Protein AF-A4CBG2-F1 (afdb_monomer)

Foldseek 3Di:
DEEEEEEDLQFDDPLVVVLCVVLVVLVYDYDYHGLDDPPGDHDLADVVSQVVCVVSVHLVSSLVSVVVCLVVQQPGQEYEYAASRLLSCLVVQLDDDDDQHHAYEREAHPNCLVVLVGDGPAQYEYEHEQDDPPDDPVVSVVSNVVVVDPSYHYHYDPFHGPCQPPSYPRDDPVVVVVVSVVVSVVSNPDD

Secondary structure (DSSP, 8-state):
-EEEEE--TT-S-HHHHHHHHHHHHTT-EEEEE-SSPSSPPP-SSHHHHHHHHHHTTHHHHHHHHHHHTHHHHTT-SEEEEEHHHHHHHHHHHHS--SS---EEEEES-GGGGG-TT---SS-EEEEE-S-BTTB-HHHHHHHHHTT--TTEEEEE-SS-TTTT-TTSTT--HHHHHHHHHHHHHHHH---

Organism: NCBI:txid87626

pLDDT: mean 94.68, std 5.87, range [49.25, 98.75]

Nearest PDB structures (foldseek):
  8sf7-assembly1_3D  TM=7.170E-01  e=4.026E-07  Tetrahymena thermophila
  4zv9-assembly5_E  TM=6.943E-01  e=2.235E-06  Escherichia coli O157:H7
  4zi5-assembly1_B  TM=6.524E-01  e=9.625E-06  metagenome
  5ye8-assembly2_B  TM=5.068E-01  e=3.254E-02  Homo sapiens
  5ye8-assembly1_A  TM=5.256E-01  e=1.695E-01  Homo sapiens

Mean predicted aligned error: 3.13 Å

Solvent-accessible surface area (backbone atoms only — not comparable to full-atom values): 10272 Å² total; per-residue (Å²): 87,38,33,35,40,27,28,30,65,58,27,66,43,72,71,56,49,52,48,46,54,56,45,36,77,67,56,36,50,70,45,79,47,42,75,53,64,87,82,36,68,86,55,89,36,55,68,60,23,48,53,50,36,48,74,68,54,28,66,64,46,38,31,48,58,50,59,78,39,42,75,61,56,55,68,24,54,32,38,39,20,30,32,59,25,14,28,36,42,49,59,62,35,39,45,88,74,98,63,86,65,26,40,34,38,25,35,33,34,71,64,41,73,82,47,64,85,63,58,60,68,33,46,34,36,37,38,35,31,57,56,53,98,89,53,63,56,66,59,49,51,49,55,53,57,72,64,70,50,93,38,57,45,83,43,74,40,94,44,48,58,52,22,67,41,84,46,28,95,47,42,35,71,70,59,29,51,51,51,48,50,56,54,48,48,64,63,67,61,76,125

Sequence (191 aa):
MKVILVTDIFGHTTHLNEWVIRLSALGAKCHIISPYEYPSPEFEHDQLAYEYYTAQGGHDVYRQRLLDQTQLLQRADLIIGFSAGASALWHFCSQTFANALPKTVLFYPSHIRNQLTLTPKLPTEIIFASHEPHFSVDEVMASLAHQQNDKLTLTKSAYLHGVINPASQNYNLQAAELFFNFIAQKIIQRD

Radius of gyration: 15.43 Å; Cα contacts (8 Å, |Δi|>4): 335; chains: 1; bounding box: 39×39×42 Å

Structure (mmCIF, N/CA/C/O backbone):
data_AF-A4CBG2-F1
#
_entry.id   AF-A4CBG2-F1
#
loop_
_atom_site.group_PDB
_atom_site.id
_atom_site.type_symbol
_atom_site.label_atom_id
_atom_site.label_alt_id
_atom_site.label_comp_id
_atom_site.label_asym_id
_atom_site.label_entity_id
_atom_site.label_seq_id
_atom_site.pdbx_PDB_ins_code
_atom_site.Cartn_x
_atom_site.Cartn_y
_atom_site.Cartn_z
_atom_site.occupancy
_atom_site.B_iso_or_equiv
_atom_site.auth_seq_id
_atom_site.auth_comp_id
_atom_site.auth_asym_id
_atom_site.auth_atom_id
_atom_site.pdbx_PDB_model_num
ATOM 1 N N . MET A 1 1 ? -6.666 -10.283 14.591 1.00 92.06 1 MET A N 1
ATOM 2 C CA . MET A 1 1 ? -6.854 -9.106 13.724 1.00 92.06 1 MET A CA 1
ATOM 3 C C . MET A 1 1 ? -7.020 -9.579 12.287 1.00 92.06 1 MET A C 1
ATOM 5 O O . MET A 1 1 ? -6.235 -10.419 11.869 1.00 92.06 1 MET A O 1
ATOM 9 N N . LYS A 1 2 ? -8.035 -9.134 11.549 1.00 96.25 2 LYS A N 1
ATOM 10 C CA . LYS A 1 2 ? -8.193 -9.364 10.109 1.00 96.25 2 LYS A CA 1
ATOM 11 C C . LYS A 1 2 ? -7.405 -8.301 9.354 1.00 96.25 2 LYS A C 1
ATOM 13 O O . LYS A 1 2 ? -7.686 -7.113 9.505 1.00 96.25 2 LYS A O 1
ATOM 18 N N . VAL A 1 3 ? -6.436 -8.738 8.562 1.00 97.81 3 VAL A N 1
ATOM 19 C CA . VAL A 1 3 ? -5.550 -7.862 7.792 1.00 97.81 3 VAL A CA 1
ATOM 20 C C . VAL A 1 3 ? -5.766 -8.135 6.312 1.00 97.81 3 VAL A C 1
ATOM 22 O O . VAL A 1 3 ? -5.737 -9.289 5.895 1.00 97.81 3 VAL A O 1
ATOM 25 N N . ILE A 1 4 ? -5.974 -7.093 5.516 1.00 98.31 4 ILE A N 1
ATOM 26 C CA . ILE A 1 4 ? -6.040 -7.217 4.058 1.00 98.31 4 ILE 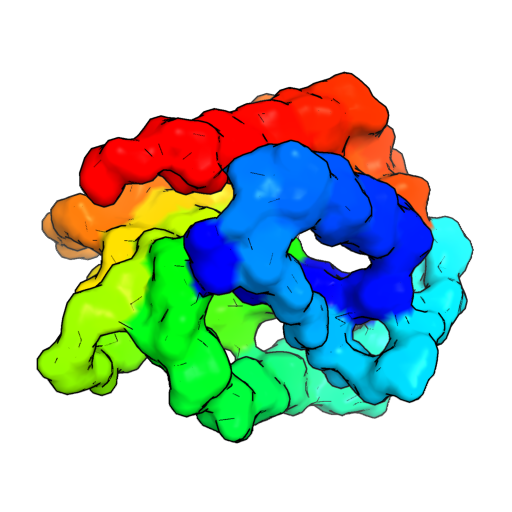A CA 1
ATOM 27 C C . ILE A 1 4 ? -4.819 -6.536 3.453 1.00 98.31 4 ILE A C 1
ATOM 29 O O . ILE A 1 4 ? -4.547 -5.378 3.752 1.00 98.31 4 ILE A O 1
ATOM 33 N N . LEU A 1 5 ? -4.094 -7.257 2.606 1.00 98.44 5 LEU A N 1
ATOM 34 C CA . LEU A 1 5 ? -2.965 -6.755 1.833 1.00 98.44 5 LEU A CA 1
ATOM 35 C C . LEU A 1 5 ? -3.432 -6.555 0.390 1.00 98.44 5 LEU A C 1
ATOM 37 O O . LEU A 1 5 ? -3.835 -7.511 -0.267 1.00 98.44 5 LEU A O 1
ATOM 41 N N . VAL A 1 6 ? -3.402 -5.320 -0.093 1.00 98.44 6 VAL A N 1
ATOM 42 C CA . VAL A 1 6 ? -3.787 -4.948 -1.454 1.00 98.44 6 VAL A CA 1
ATOM 43 C C . VAL A 1 6 ? -2.516 -4.668 -2.243 1.00 98.44 6 VAL A C 1
ATOM 45 O O . VAL A 1 6 ? -1.805 -3.698 -1.972 1.00 98.44 6 VAL A O 1
ATOM 48 N N . THR A 1 7 ? -2.190 -5.565 -3.167 1.00 97.94 7 THR A N 1
ATOM 49 C CA . THR A 1 7 ? -0.860 -5.631 -3.782 1.00 97.94 7 THR A CA 1
ATOM 50 C C . THR A 1 7 ? -0.613 -4.488 -4.757 1.00 97.94 7 THR A C 1
ATOM 52 O O . THR A 1 7 ? -1.538 -3.819 -5.226 1.00 97.94 7 THR A O 1
ATOM 55 N N . ASP A 1 8 ? 0.651 -4.310 -5.112 1.00 96.88 8 ASP A N 1
ATOM 56 C CA . ASP A 1 8 ? 1.044 -3.531 -6.277 1.00 96.88 8 ASP A CA 1
ATOM 57 C C . ASP A 1 8 ? 0.769 -4.307 -7.587 1.00 96.88 8 ASP A C 1
ATOM 59 O O . ASP A 1 8 ? 0.041 -5.308 -7.614 1.00 96.88 8 ASP A O 1
ATOM 63 N N . ILE A 1 9 ? 1.353 -3.822 -8.685 1.00 96.94 9 ILE A N 1
ATOM 64 C CA . ILE A 1 9 ? 1.209 -4.373 -10.038 1.00 96.94 9 ILE A CA 1
ATOM 65 C C . ILE A 1 9 ? 1.868 -5.745 -10.236 1.00 96.94 9 ILE A C 1
ATOM 67 O O . ILE A 1 9 ? 1.634 -6.367 -11.267 1.00 96.94 9 ILE A O 1
ATOM 71 N N . PHE A 1 10 ? 2.661 -6.238 -9.282 1.00 95.94 10 PHE A N 1
ATOM 72 C CA . PHE A 1 10 ? 3.253 -7.577 -9.354 1.00 95.94 10 PHE A CA 1
ATOM 73 C C . PHE A 1 10 ? 2.301 -8.653 -8.819 1.00 95.94 10 PHE A C 1
ATOM 75 O O . PHE A 1 10 ? 2.541 -9.845 -8.985 1.00 95.94 10 PHE A O 1
ATOM 82 N N . GLY A 1 11 ? 1.193 -8.244 -8.199 1.00 95.81 11 GLY A N 1
ATOM 83 C CA . GLY A 1 11 ? 0.195 -9.168 -7.693 1.00 95.81 11 GLY A CA 1
ATOM 84 C C . GLY A 1 11 ? 0.667 -9.945 -6.467 1.00 95.81 11 GLY A C 1
ATOM 85 O O . GLY A 1 11 ? 1.377 -9.445 -5.593 1.00 95.81 11 GLY A O 1
ATOM 86 N N . HIS A 1 12 ? 0.215 -11.189 -6.374 1.00 95.00 12 HIS A N 1
ATOM 87 C CA . HIS A 1 12 ? 0.521 -12.086 -5.270 1.00 95.00 12 HIS A CA 1
ATOM 88 C C . HIS A 1 12 ? 1.915 -12.701 -5.440 1.00 95.00 12 HIS A C 1
ATOM 90 O O . HIS A 1 12 ? 2.070 -13.721 -6.105 1.00 95.00 12 HIS A O 1
ATOM 96 N N . THR A 1 13 ? 2.919 -12.112 -4.788 1.00 93.94 13 THR A N 1
ATOM 97 C CA . THR A 1 13 ? 4.318 -12.568 -4.864 1.00 93.94 13 THR A CA 1
ATOM 98 C C . THR A 1 13 ? 4.718 -13.512 -3.722 1.00 93.94 13 THR A C 1
ATOM 100 O O . THR A 1 13 ? 4.104 -13.533 -2.649 1.00 93.94 13 THR A O 1
ATOM 103 N N . THR A 1 14 ? 5.807 -14.264 -3.916 1.00 93.25 14 THR A N 1
ATOM 104 C CA . THR A 1 14 ? 6.432 -15.092 -2.865 1.00 93.25 14 THR A CA 1
ATOM 105 C C . THR A 1 14 ? 6.871 -14.261 -1.659 1.00 93.25 14 THR A C 1
ATOM 107 O O . THR A 1 14 ? 6.625 -14.657 -0.523 1.00 93.25 14 THR A O 1
ATOM 110 N N . HIS A 1 15 ? 7.424 -13.067 -1.879 1.00 93.38 15 HIS A N 1
ATOM 111 C CA . HIS A 1 15 ? 7.812 -12.177 -0.782 1.00 93.38 15 HIS A CA 1
ATOM 112 C C . HIS A 1 15 ? 6.611 -11.744 0.071 1.00 93.38 15 HIS A C 1
ATOM 114 O O . HIS A 1 15 ? 6.670 -11.737 1.301 1.00 93.38 15 HIS A O 1
ATOM 120 N N . LEU A 1 16 ? 5.473 -11.449 -0.565 1.00 94.88 16 LEU A N 1
ATOM 121 C CA . LEU A 1 16 ? 4.258 -11.111 0.170 1.00 94.88 16 LEU A CA 1
ATOM 122 C C . LEU A 1 16 ? 3.689 -12.324 0.929 1.00 94.88 16 LEU A C 1
ATOM 124 O O . LEU A 1 16 ? 3.137 -12.159 2.017 1.00 94.88 16 LEU A O 1
ATOM 128 N N . ASN A 1 17 ? 3.862 -13.545 0.409 1.00 95.44 17 ASN A N 1
ATOM 129 C CA . ASN A 1 17 ? 3.536 -14.771 1.148 1.00 95.44 17 ASN A CA 1
ATOM 130 C C . ASN A 1 17 ? 4.361 -14.916 2.430 1.00 95.44 17 ASN A C 1
ATOM 132 O O . ASN A 1 17 ? 3.809 -15.268 3.473 1.00 95.44 17 ASN A O 1
ATOM 136 N N . GLU A 1 18 ? 5.657 -14.605 2.387 1.00 97.00 18 GLU A N 1
ATOM 137 C CA . GLU A 1 18 ? 6.508 -14.608 3.582 1.00 97.00 18 GLU A CA 1
ATOM 138 C C . GLU A 1 18 ? 6.000 -13.607 4.624 1.00 97.00 18 GLU A C 1
ATOM 140 O O . GLU A 1 18 ? 5.913 -13.934 5.812 1.00 97.00 18 GLU A O 1
ATOM 145 N N . TRP A 1 19 ? 5.581 -12.414 4.188 1.00 97.62 19 TRP A N 1
ATOM 146 C CA . TRP A 1 19 ? 4.944 -11.438 5.071 1.00 97.62 19 TRP A CA 1
ATOM 147 C C . TRP A 1 19 ? 3.663 -12.006 5.679 1.00 97.62 19 TRP A C 1
ATOM 149 O O . TRP A 1 19 ? 3.507 -11.965 6.895 1.00 97.62 19 TRP A O 1
ATOM 159 N N . VAL A 1 20 ? 2.774 -12.603 4.882 1.00 97.94 20 VAL A N 1
ATOM 160 C CA . VAL A 1 20 ? 1.542 -13.234 5.387 1.00 97.94 20 VAL A CA 1
ATOM 161 C C . VAL A 1 20 ? 1.834 -14.288 6.453 1.00 97.94 20 VAL A C 1
ATOM 163 O O . VAL A 1 20 ? 1.171 -14.286 7.493 1.00 97.94 20 VAL A O 1
ATOM 166 N N . ILE A 1 21 ? 2.829 -15.153 6.244 1.00 98.31 21 ILE A N 1
ATOM 167 C CA . ILE A 1 21 ? 3.225 -16.179 7.219 1.00 98.31 21 ILE A CA 1
ATOM 168 C C . ILE A 1 21 ? 3.684 -15.521 8.524 1.00 98.31 21 ILE A C 1
ATOM 170 O O . ILE A 1 21 ? 3.202 -15.873 9.603 1.00 98.31 21 ILE A O 1
ATOM 174 N N . ARG A 1 22 ? 4.569 -14.521 8.438 1.00 98.12 22 ARG A N 1
ATOM 175 C CA . ARG A 1 22 ? 5.109 -13.822 9.612 1.00 98.12 22 ARG A CA 1
ATOM 176 C C . ARG A 1 22 ? 4.036 -13.028 10.363 1.00 98.12 22 ARG A C 1
ATOM 178 O O . ARG A 1 22 ? 3.995 -13.082 11.587 1.00 98.12 22 ARG A O 1
ATOM 185 N N . LEU A 1 23 ? 3.131 -12.341 9.664 1.00 97.81 23 LEU A N 1
ATOM 186 C CA . LEU A 1 23 ? 2.002 -11.630 10.284 1.00 97.81 23 LEU A CA 1
ATOM 187 C C . LEU A 1 23 ? 1.010 -12.615 10.923 1.00 97.81 23 LEU A C 1
ATOM 189 O O . LEU A 1 23 ? 0.471 -12.349 11.998 1.00 97.81 23 LEU A O 1
ATOM 193 N N . SER A 1 24 ? 0.799 -13.778 10.303 1.00 97.19 24 SER A N 1
ATOM 194 C CA . SER A 1 24 ? -0.053 -14.836 10.856 1.00 97.19 24 SER A CA 1
ATOM 195 C C . SER A 1 24 ? 0.526 -15.426 12.141 1.00 97.19 24 SER A C 1
ATOM 197 O O . SER A 1 24 ? -0.224 -15.677 13.084 1.00 97.19 24 SER A O 1
ATOM 199 N N . ALA A 1 25 ? 1.854 -15.555 12.237 1.00 97.31 25 ALA A N 1
ATOM 200 C CA . ALA A 1 25 ? 2.535 -15.944 13.474 1.00 97.31 25 ALA A CA 1
ATOM 201 C C . ALA A 1 25 ? 2.325 -14.932 14.622 1.00 97.31 25 ALA A C 1
ATOM 203 O O . ALA A 1 25 ? 2.386 -15.307 15.790 1.00 97.31 25 ALA A O 1
ATOM 204 N N . LEU A 1 26 ? 1.995 -13.674 14.304 1.00 96.38 26 LEU A N 1
ATOM 205 C CA . LEU A 1 26 ? 1.592 -12.638 15.267 1.00 96.38 26 LEU A CA 1
ATOM 206 C C . LEU A 1 26 ? 0.076 -12.638 15.565 1.00 96.38 26 LEU A C 1
ATOM 208 O O . LEU A 1 26 ? -0.433 -11.759 16.263 1.00 96.38 26 LEU A O 1
ATOM 212 N N . GLY A 1 27 ? -0.681 -13.608 15.042 1.00 95.44 27 GLY A N 1
ATOM 213 C CA . GLY A 1 27 ? -2.124 -13.745 15.264 1.00 95.44 27 GLY A CA 1
ATOM 214 C C . GLY A 1 27 ? -3.005 -12.922 14.314 1.00 95.44 27 GLY A C 1
ATOM 215 O O . GLY A 1 27 ? -4.194 -12.703 14.603 1.00 95.44 27 GLY A O 1
ATOM 216 N N . ALA A 1 28 ? -2.457 -12.446 13.193 1.00 97.00 28 ALA A N 1
ATOM 217 C CA . ALA A 1 28 ? -3.256 -11.880 12.112 1.00 97.00 28 ALA A CA 1
ATOM 218 C C . ALA A 1 28 ? -3.926 -12.979 11.269 1.00 97.00 28 ALA A C 1
ATOM 220 O O . ALA A 1 28 ? -3.402 -14.072 11.090 1.00 97.00 28 ALA A O 1
ATOM 221 N N . LYS A 1 29 ? -5.109 -12.677 10.732 1.00 97.62 29 LYS A N 1
ATOM 222 C CA . LYS A 1 29 ? -5.770 -13.446 9.675 1.00 97.62 29 LYS A CA 1
ATOM 223 C C . LYS A 1 29 ? -5.663 -12.620 8.404 1.00 97.62 29 LYS A C 1
ATOM 225 O O . LYS A 1 29 ? -6.411 -11.654 8.250 1.00 97.62 29 LYS A O 1
ATOM 230 N N . CYS A 1 30 ? -4.696 -12.957 7.560 1.00 97.56 30 CYS A N 1
ATOM 231 C CA . CYS A 1 30 ? -4.385 -12.188 6.364 1.00 97.56 30 CYS A CA 1
ATOM 232 C C . CYS A 1 30 ? -5.216 -12.640 5.157 1.00 97.56 30 CYS A C 1
ATOM 234 O O . CYS A 1 30 ? -5.475 -13.829 4.977 1.00 97.56 30 CYS A O 1
ATOM 236 N N . HIS A 1 31 ? -5.592 -11.685 4.315 1.00 97.12 31 HIS A N 1
ATOM 237 C CA . HIS A 1 31 ? -6.155 -11.914 2.990 1.00 97.12 31 HIS A CA 1
ATOM 238 C C . HIS A 1 31 ? -5.430 -11.020 1.982 1.00 97.12 31 HIS A C 1
ATOM 240 O O . HIS A 1 31 ? -5.093 -9.885 2.316 1.00 97.12 31 HIS A O 1
ATOM 246 N N . ILE A 1 32 ? -5.178 -11.518 0.773 1.00 97.56 32 ILE A N 1
ATOM 247 C CA . ILE A 1 32 ? -4.514 -10.759 -0.291 1.00 97.56 32 ILE A CA 1
ATOM 248 C C . ILE A 1 32 ? -5.539 -10.424 -1.371 1.00 97.56 32 ILE A C 1
ATOM 250 O O . ILE A 1 32 ? -6.256 -11.306 -1.833 1.00 97.56 32 ILE A O 1
ATOM 254 N N . ILE A 1 33 ? -5.566 -9.163 -1.797 1.00 97.50 33 ILE A N 1
ATOM 255 C CA . ILE A 1 33 ? -6.271 -8.724 -2.998 1.00 97.50 33 ILE A CA 1
ATOM 256 C C . ILE A 1 33 ? -5.221 -8.245 -3.996 1.00 97.50 33 ILE A C 1
ATOM 258 O O . ILE A 1 33 ? -4.457 -7.330 -3.704 1.00 97.50 33 ILE A O 1
ATOM 262 N N . SER A 1 34 ? -5.192 -8.883 -5.161 1.00 96.62 34 SER A N 1
ATOM 263 C CA . SER A 1 34 ? -4.292 -8.590 -6.281 1.00 96.62 34 SER A CA 1
ATOM 264 C C . SER A 1 34 ? -5.087 -7.994 -7.450 1.00 96.62 34 SER A C 1
ATOM 266 O O . SER A 1 34 ? -6.298 -8.241 -7.522 1.00 96.62 34 SER A O 1
ATOM 268 N N . PRO A 1 35 ? -4.459 -7.244 -8.381 1.00 96.56 35 PRO A N 1
ATOM 269 C CA . PRO A 1 35 ? -5.095 -6.883 -9.650 1.00 96.56 35 PRO A CA 1
ATOM 270 C C . PRO A 1 35 ? -5.402 -8.103 -10.535 1.00 96.56 35 PRO A C 1
ATOM 272 O O . PRO A 1 35 ? -6.174 -7.982 -11.483 1.00 96.56 35 PRO A O 1
ATOM 275 N N . TYR A 1 36 ? -4.834 -9.271 -10.223 1.00 95.62 36 TYR A N 1
ATOM 276 C CA . TYR A 1 36 ? -4.960 -10.499 -11.004 1.00 95.62 36 TYR A CA 1
ATOM 277 C C . TYR A 1 36 ? -5.674 -11.607 -10.225 1.00 95.62 36 TYR A C 1
ATOM 279 O O . TYR A 1 36 ? -5.756 -11.578 -8.993 1.00 95.62 36 TYR A O 1
ATOM 287 N N . GLU A 1 37 ? -6.151 -12.616 -10.953 1.00 91.56 37 GLU A N 1
ATOM 288 C CA . GLU A 1 37 ? -6.518 -13.898 -10.351 1.00 91.56 37 GLU A CA 1
ATOM 289 C C . GLU A 1 37 ? -5.288 -14.613 -9.775 1.00 91.56 37 GLU A C 1
ATOM 291 O O . GLU A 1 37 ? -4.144 -14.301 -10.111 1.00 91.56 37 GLU A O 1
ATOM 296 N N . TYR A 1 38 ? -5.530 -15.566 -8.875 1.00 89.44 38 TYR A N 1
ATOM 297 C CA . TYR A 1 38 ? -4.480 -16.431 -8.346 1.00 89.44 38 TYR A CA 1
ATOM 298 C C . TYR A 1 38 ? -4.324 -17.688 -9.224 1.00 89.44 38 TYR A C 1
ATOM 300 O O . TYR A 1 38 ? -5.338 -18.308 -9.554 1.00 89.44 38 TYR A O 1
ATOM 308 N N . PRO A 1 39 ? -3.092 -18.126 -9.546 1.00 89.12 39 PRO A N 1
ATOM 309 C CA . PRO A 1 39 ? -1.812 -17.491 -9.216 1.00 89.12 39 PRO A CA 1
ATOM 310 C C . PRO A 1 39 ? -1.560 -16.221 -10.041 1.00 89.12 39 PRO A C 1
ATOM 312 O O . PRO A 1 39 ? -1.968 -16.130 -11.196 1.00 89.12 39 PRO A O 1
ATOM 315 N N . SER A 1 40 ? -0.875 -15.241 -9.442 1.00 91.38 40 SER A N 1
ATOM 316 C CA . SER A 1 40 ? -0.457 -14.036 -10.167 1.00 91.38 40 SER A CA 1
ATOM 317 C C . SER A 1 40 ? 0.703 -14.343 -11.125 1.00 91.38 40 SER A C 1
ATOM 319 O O . SER A 1 40 ? 1.475 -15.263 -10.850 1.00 91.38 40 SER A O 1
ATOM 321 N N . PRO A 1 41 ? 0.846 -13.594 -12.233 1.00 91.81 41 PRO A N 1
ATOM 322 C CA . PRO A 1 41 ? 2.003 -13.726 -13.109 1.00 91.81 41 PRO A CA 1
ATOM 323 C C . PRO A 1 41 ? 3.291 -13.316 -12.389 1.00 91.81 41 PRO A C 1
ATOM 325 O O . PRO A 1 41 ? 3.276 -12.441 -11.522 1.00 91.81 41 PRO A O 1
ATOM 328 N N . GLU A 1 42 ? 4.404 -13.923 -12.785 1.00 91.00 42 GLU A N 1
ATOM 329 C CA . GLU A 1 42 ? 5.736 -13.528 -12.334 1.00 91.00 42 GLU A CA 1
ATOM 330 C C . GLU A 1 42 ? 6.360 -12.558 -13.338 1.00 91.00 42 GLU A C 1
ATOM 332 O O . GLU A 1 42 ? 6.210 -12.714 -14.552 1.00 91.00 42 GLU A O 1
ATOM 337 N N . PHE A 1 43 ? 7.067 -11.553 -12.828 1.00 92.38 43 PHE A N 1
ATOM 338 C CA . PHE A 1 43 ? 7.715 -10.533 -13.642 1.00 92.38 43 PHE A CA 1
ATOM 339 C C . PHE A 1 43 ? 9.166 -10.378 -13.212 1.00 92.38 43 PHE A C 1
ATOM 341 O O . PHE A 1 43 ? 9.462 -10.338 -12.020 1.00 92.38 43 PHE A O 1
ATOM 348 N N . GLU A 1 44 ? 10.058 -10.242 -14.189 1.00 85.50 44 GLU A N 1
ATOM 349 C CA . GLU A 1 44 ? 11.486 -10.044 -13.931 1.00 85.50 44 GLU A CA 1
ATOM 350 C C . GLU A 1 44 ? 11.802 -8.623 -13.446 1.00 85.50 44 GLU A C 1
ATOM 352 O O . GLU A 1 44 ? 12.747 -8.429 -12.686 1.00 85.50 44 GLU A O 1
ATOM 357 N N . HIS A 1 45 ? 11.027 -7.627 -13.887 1.00 85.88 45 HIS A N 1
ATOM 358 C CA . HIS A 1 45 ? 11.230 -6.220 -13.543 1.00 85.88 45 HIS A CA 1
ATOM 359 C C . HIS A 1 45 ? 9.953 -5.382 -13.722 1.00 85.88 45 HIS A C 1
ATOM 361 O O . HIS A 1 45 ? 9.000 -5.799 -14.389 1.00 85.88 45 HIS A O 1
ATOM 367 N N . ASP A 1 46 ? 9.963 -4.157 -13.184 1.00 89.38 46 ASP A N 1
ATOM 368 C CA . ASP A 1 46 ? 8.820 -3.231 -13.137 1.00 89.38 46 ASP A CA 1
ATOM 369 C C . ASP A 1 46 ? 8.147 -2.995 -14.495 1.00 89.38 46 ASP A C 1
ATOM 371 O O . ASP A 1 46 ? 6.921 -2.983 -14.586 1.00 89.38 46 ASP A O 1
ATOM 375 N N . GLN A 1 47 ? 8.937 -2.837 -15.563 1.00 92.12 47 GLN A N 1
ATOM 376 C CA . GLN A 1 47 ? 8.403 -2.542 -16.896 1.00 92.12 47 GLN A CA 1
ATOM 377 C C . GLN A 1 47 ? 7.458 -3.644 -17.414 1.00 92.12 47 GLN A C 1
ATOM 379 O O . GLN A 1 47 ? 6.371 -3.322 -17.890 1.00 92.12 47 GLN A O 1
ATOM 384 N N . LEU A 1 48 ? 7.810 -4.929 -17.265 1.00 93.94 48 LEU A N 1
ATOM 385 C CA . LEU A 1 48 ? 6.944 -6.036 -17.701 1.00 93.94 48 LEU A CA 1
ATOM 386 C C . LEU A 1 48 ? 5.677 -6.126 -16.847 1.00 93.94 48 LEU A C 1
ATOM 388 O O . LEU A 1 48 ? 4.586 -6.344 -17.377 1.00 93.94 48 LEU A O 1
ATOM 392 N N . ALA A 1 49 ? 5.807 -5.908 -15.534 1.00 95.25 49 ALA A N 1
ATOM 393 C CA . ALA A 1 49 ? 4.660 -5.867 -14.633 1.00 95.25 49 ALA A CA 1
ATOM 394 C C . ALA A 1 49 ? 3.698 -4.729 -15.009 1.00 95.25 49 ALA A C 1
ATOM 396 O O . ALA A 1 49 ? 2.481 -4.912 -15.015 1.00 95.25 49 ALA A O 1
ATOM 397 N N . TYR A 1 50 ? 4.235 -3.560 -15.369 1.00 95.25 50 TYR A N 1
ATOM 398 C CA . TYR A 1 50 ? 3.446 -2.389 -15.744 1.00 95.25 50 TYR A CA 1
ATOM 399 C C . TYR A 1 50 ? 2.738 -2.563 -17.090 1.00 95.25 50 TYR A C 1
ATOM 401 O O . TYR A 1 50 ? 1.556 -2.225 -17.215 1.00 95.25 50 TYR A O 1
ATOM 409 N N . GLU A 1 51 ? 3.432 -3.112 -18.087 1.00 96.44 51 GLU A N 1
ATOM 410 C CA . GLU A 1 51 ? 2.856 -3.432 -19.395 1.00 96.44 51 GLU A CA 1
ATOM 411 C C . GLU A 1 51 ? 1.705 -4.428 -19.255 1.00 96.44 51 GLU A C 1
ATOM 413 O O . GLU A 1 51 ? 0.610 -4.181 -19.768 1.00 96.44 51 GLU A O 1
ATOM 418 N N . TYR A 1 52 ? 1.910 -5.502 -18.486 1.00 96.88 52 TYR A N 1
ATOM 419 C CA . TYR A 1 52 ? 0.866 -6.486 -18.223 1.00 96.88 52 TYR A CA 1
ATOM 420 C C . TYR A 1 52 ? -0.316 -5.869 -17.470 1.00 96.88 52 TYR A C 1
ATOM 422 O O . TYR A 1 52 ? -1.459 -5.997 -17.907 1.00 96.88 52 TYR A O 1
ATOM 430 N N . TYR A 1 53 ? -0.055 -5.146 -16.378 1.00 97.56 53 TYR A N 1
ATOM 431 C CA . TYR A 1 53 ? -1.084 -4.459 -15.598 1.00 97.56 53 TYR A CA 1
ATOM 432 C C . TYR A 1 53 ? -1.952 -3.548 -16.470 1.00 97.56 53 TYR A C 1
ATOM 434 O O . TYR A 1 53 ? -3.180 -3.588 -16.400 1.00 97.56 53 TYR A O 1
ATOM 442 N N . THR A 1 54 ? -1.317 -2.756 -17.335 1.00 96.56 54 THR A N 1
ATOM 443 C CA . THR A 1 54 ? -2.008 -1.836 -18.243 1.00 96.56 54 THR A CA 1
ATOM 444 C C . THR A 1 54 ? -2.822 -2.594 -19.292 1.00 96.56 54 THR A C 1
ATOM 446 O O . THR A 1 54 ? -3.970 -2.231 -19.547 1.00 96.56 54 THR A O 1
ATOM 449 N N . ALA A 1 55 ? -2.283 -3.684 -19.846 1.00 96.44 55 ALA A N 1
ATOM 450 C CA . ALA A 1 55 ? -2.995 -4.542 -20.793 1.00 96.44 55 ALA A CA 1
ATOM 451 C C . ALA A 1 55 ? -4.237 -5.219 -20.178 1.00 96.44 55 ALA A C 1
ATOM 453 O O . ALA A 1 55 ? -5.209 -5.465 -20.888 1.00 96.44 55 ALA A O 1
ATOM 454 N N . GLN A 1 56 ? -4.249 -5.456 -18.860 1.00 95.31 56 GLN A N 1
ATOM 455 C CA . GLN A 1 56 ? -5.416 -5.960 -18.118 1.00 95.31 56 GLN A CA 1
ATOM 456 C C . GLN A 1 56 ? -6.442 -4.862 -17.759 1.00 95.31 56 GLN A C 1
ATOM 458 O O . GLN A 1 56 ? -7.331 -5.076 -16.936 1.00 95.31 56 GLN A O 1
ATOM 463 N N . GLY A 1 57 ? -6.333 -3.670 -18.355 1.00 93.44 57 GLY A N 1
ATOM 464 C CA . GLY A 1 57 ? -7.214 -2.528 -18.092 1.00 93.44 57 GLY A CA 1
ATOM 465 C C . GLY A 1 57 ? -6.767 -1.643 -16.924 1.00 93.44 57 GLY A C 1
ATOM 466 O O . GLY A 1 57 ? -7.445 -0.668 -16.588 1.00 93.44 57 GLY A O 1
ATOM 467 N N . GLY A 1 58 ? -5.610 -1.942 -16.330 1.00 95.56 58 GLY A N 1
ATOM 468 C CA . GLY A 1 58 ? -4.895 -1.065 -15.415 1.00 95.56 58 GLY A CA 1
ATOM 469 C C . GLY A 1 58 ? -5.707 -0.613 -14.203 1.00 95.56 58 GLY A C 1
ATOM 470 O O . GLY A 1 58 ? -6.406 -1.382 -13.540 1.00 95.56 58 GLY A O 1
ATOM 471 N N . HIS A 1 59 ? -5.567 0.670 -13.878 1.00 94.75 59 HIS A N 1
ATOM 472 C CA . HIS A 1 59 ? -6.017 1.207 -12.599 1.00 94.75 59 HIS A CA 1
ATOM 473 C C . HIS A 1 59 ? -7.527 1.248 -12.414 1.00 94.75 59 HIS A C 1
ATOM 475 O O . HIS A 1 59 ? -8.004 1.004 -11.306 1.00 94.75 59 HIS A O 1
ATOM 481 N N . ASP A 1 60 ? -8.286 1.510 -13.474 1.00 93.88 60 ASP A N 1
ATOM 482 C CA . ASP A 1 60 ? -9.742 1.540 -13.372 1.00 93.88 60 ASP A CA 1
ATOM 483 C C . ASP A 1 60 ? -10.314 0.144 -13.101 1.00 93.88 60 ASP A C 1
ATOM 485 O O . ASP A 1 60 ? -11.176 0.007 -12.230 1.00 93.88 60 ASP A O 1
ATOM 489 N N . VAL A 1 61 ? -9.779 -0.893 -13.759 1.00 96.00 61 VAL A N 1
ATOM 490 C CA . VAL A 1 61 ? -10.156 -2.291 -13.493 1.00 96.00 61 VAL A CA 1
ATOM 491 C C . VAL A 1 61 ? -9.765 -2.695 -12.077 1.00 96.00 61 VAL A C 1
ATOM 493 O O . VAL A 1 61 ? -10.581 -3.275 -11.359 1.00 96.00 61 VAL A O 1
ATOM 496 N N . TYR A 1 62 ? -8.560 -2.338 -11.624 1.00 97.00 62 TYR A N 1
ATOM 497 C CA . TYR A 1 62 ? -8.140 -2.688 -10.270 1.00 97.00 62 TYR A CA 1
ATOM 498 C C . TYR A 1 62 ? -8.991 -1.988 -9.197 1.00 97.00 62 TYR A C 1
ATOM 500 O O . TYR A 1 62 ? -9.420 -2.616 -8.225 1.00 97.00 62 TYR A O 1
ATOM 508 N N . ARG A 1 63 ? -9.323 -0.706 -9.398 1.00 94.69 63 ARG A N 1
ATOM 509 C CA . ARG A 1 63 ? -10.261 0.018 -8.530 1.00 94.69 63 ARG A CA 1
ATOM 510 C C . ARG A 1 63 ? -11.632 -0.655 -8.510 1.00 94.69 63 ARG A C 1
ATOM 512 O O . ARG A 1 63 ? -12.193 -0.819 -7.429 1.00 94.69 63 ARG A O 1
ATOM 519 N N . GLN A 1 64 ? -12.163 -1.058 -9.665 1.00 95.06 64 GLN A N 1
ATOM 520 C CA . GLN A 1 64 ? -13.454 -1.744 -9.729 1.00 95.06 64 GLN A CA 1
ATOM 521 C C . GLN A 1 64 ? -13.420 -3.080 -8.977 1.00 95.06 64 GLN A C 1
ATOM 523 O O . GLN A 1 64 ? -14.300 -3.343 -8.163 1.00 95.06 64 GLN A O 1
ATOM 528 N N . ARG A 1 65 ? -12.352 -3.868 -9.140 1.00 95.44 65 ARG A N 1
ATOM 529 C CA . ARG A 1 65 ? -12.149 -5.126 -8.404 1.00 95.44 65 ARG A CA 1
ATOM 530 C C . ARG A 1 65 ? -12.172 -4.922 -6.884 1.00 95.44 65 ARG A C 1
ATOM 532 O O . ARG A 1 65 ? -12.720 -5.753 -6.165 1.00 95.44 65 ARG A O 1
ATOM 539 N N . LEU A 1 66 ? -11.610 -3.820 -6.378 1.00 95.31 66 LEU A N 1
ATOM 540 C CA . LEU A 1 66 ? -11.696 -3.478 -4.952 1.00 95.31 66 LEU A CA 1
ATOM 541 C C . LEU A 1 66 ? -13.107 -3.066 -4.528 1.00 95.31 66 LEU A C 1
ATOM 543 O O . LEU A 1 66 ? -13.549 -3.453 -3.446 1.00 95.31 66 LEU A O 1
ATOM 547 N N . LEU A 1 67 ? -13.824 -2.315 -5.369 1.00 91.44 67 LEU A N 1
ATOM 548 C CA . LEU A 1 67 ? -15.218 -1.946 -5.110 1.00 91.44 67 LEU A CA 1
ATOM 549 C C . LEU A 1 67 ? -16.114 -3.184 -5.004 1.00 91.44 67 LEU A C 1
ATOM 551 O O . LEU A 1 67 ? -16.921 -3.270 -4.076 1.00 91.44 67 LEU A O 1
ATOM 555 N N . ASP A 1 68 ? -15.908 -4.181 -5.860 1.00 94.56 68 ASP A N 1
ATOM 556 C CA . ASP A 1 68 ? -16.646 -5.448 -5.813 1.00 94.56 68 ASP A CA 1
ATOM 557 C C . ASP A 1 68 ? -16.368 -6.230 -4.511 1.00 94.56 68 ASP A C 1
ATOM 559 O O . ASP A 1 68 ? -17.198 -7.010 -4.044 1.00 94.56 68 ASP A O 1
ATOM 563 N N . GLN A 1 69 ? -15.233 -5.960 -3.857 1.00 94.75 69 GLN A N 1
ATOM 564 C CA . GLN A 1 69 ? -14.834 -6.545 -2.573 1.00 94.75 69 GLN A CA 1
ATOM 565 C C . GLN A 1 69 ? -15.092 -5.628 -1.364 1.00 94.75 69 GLN A C 1
ATOM 567 O O . GLN A 1 69 ? -14.615 -5.896 -0.259 1.00 94.75 69 GLN A O 1
ATOM 572 N N . THR A 1 70 ? -15.902 -4.575 -1.515 1.00 92.50 70 THR A N 1
ATOM 573 C CA . THR A 1 70 ? -16.185 -3.591 -0.450 1.00 92.50 70 THR A CA 1
ATOM 574 C C . THR A 1 70 ? -16.648 -4.233 0.863 1.00 92.50 70 THR A C 1
ATOM 576 O O . THR A 1 70 ? -16.208 -3.828 1.938 1.00 92.50 70 THR A O 1
ATOM 579 N N . GLN A 1 71 ? -17.499 -5.264 0.809 1.00 92.31 71 GLN A N 1
ATOM 580 C CA . GLN A 1 71 ? -17.971 -5.951 2.020 1.00 92.31 71 GLN A CA 1
ATOM 581 C C . GLN A 1 71 ? -16.847 -6.670 2.777 1.00 92.31 71 GLN A C 1
ATOM 583 O O . GLN A 1 71 ? -16.886 -6.755 4.005 1.00 92.31 71 GLN A O 1
ATOM 588 N N . LEU A 1 72 ? -15.856 -7.199 2.058 1.00 94.00 72 LEU A N 1
ATOM 589 C CA . LEU A 1 72 ? -14.680 -7.824 2.653 1.00 94.00 72 LEU A CA 1
ATOM 590 C C . LEU A 1 72 ? -13.788 -6.759 3.298 1.00 94.00 72 LEU A C 1
ATOM 592 O O . LEU A 1 72 ? -13.412 -6.909 4.460 1.00 94.00 72 LEU A O 1
ATOM 596 N N . LEU A 1 73 ? -13.529 -5.664 2.575 1.00 95.12 73 LEU A N 1
ATOM 597 C CA . LEU A 1 73 ? -12.735 -4.530 3.051 1.00 95.12 73 LEU A CA 1
ATOM 598 C C . LEU A 1 73 ? -13.321 -3.922 4.336 1.00 95.12 73 LEU A C 1
ATOM 600 O O . LEU A 1 73 ? -12.600 -3.739 5.311 1.00 95.12 73 LEU A O 1
ATOM 604 N N . GLN A 1 74 ? -14.638 -3.703 4.397 1.00 93.25 74 GLN A N 1
ATOM 605 C CA . GLN A 1 74 ? -15.317 -3.176 5.592 1.00 93.25 74 GLN A CA 1
ATOM 606 C C . GLN A 1 74 ? -15.211 -4.080 6.830 1.00 93.25 74 GLN A C 1
ATOM 608 O O . GLN A 1 74 ? -15.413 -3.613 7.946 1.00 93.25 74 GLN A O 1
ATOM 613 N N . ARG A 1 75 ? -14.944 -5.379 6.652 1.00 92.62 75 ARG A N 1
ATOM 614 C CA . ARG A 1 75 ? -14.820 -6.349 7.752 1.00 92.62 75 ARG A CA 1
ATOM 615 C C . ARG A 1 75 ? -13.381 -6.521 8.236 1.00 92.62 75 ARG A C 1
ATOM 617 O O . ARG A 1 75 ? -13.160 -7.367 9.108 1.00 92.62 75 ARG A O 1
ATOM 624 N N . ALA A 1 76 ? -12.423 -5.812 7.642 1.00 94.88 76 ALA A N 1
ATOM 625 C CA . ALA A 1 76 ? -11.035 -5.815 8.075 1.00 94.88 76 ALA A CA 1
ATOM 626 C C . ALA A 1 76 ? -10.838 -4.926 9.307 1.00 94.88 76 ALA A C 1
ATOM 628 O O . ALA A 1 76 ? -11.565 -3.959 9.510 1.00 94.88 76 ALA A O 1
ATOM 629 N N . ASP A 1 77 ? -9.812 -5.239 10.093 1.00 94.75 77 ASP A N 1
ATOM 630 C CA . ASP A 1 77 ? -9.336 -4.352 11.157 1.00 94.75 77 ASP A CA 1
ATOM 631 C C . ASP A 1 77 ? -8.247 -3.404 10.608 1.00 94.75 77 ASP A C 1
ATOM 633 O O . ASP A 1 77 ? -8.142 -2.245 11.013 1.00 94.75 77 ASP A O 1
ATOM 637 N N . LEU A 1 78 ? -7.442 -3.898 9.657 1.00 96.38 78 LEU A N 1
ATOM 638 C CA . LEU A 1 78 ? -6.363 -3.169 8.989 1.00 96.38 78 LEU A CA 1
ATOM 639 C C . LEU A 1 78 ? -6.317 -3.533 7.501 1.00 96.38 78 LEU A C 1
ATOM 641 O O . LEU A 1 78 ? -6.309 -4.714 7.151 1.00 96.38 78 LEU A O 1
ATOM 645 N N . ILE A 1 79 ? -6.242 -2.529 6.630 1.00 98.06 79 ILE A N 1
ATOM 646 C CA . ILE A 1 79 ? -5.973 -2.710 5.199 1.00 98.06 79 ILE A CA 1
ATOM 647 C C . ILE A 1 79 ? -4.655 -2.019 4.862 1.00 98.06 79 ILE A C 1
ATOM 649 O O . ILE A 1 79 ? -4.433 -0.870 5.236 1.00 98.06 79 ILE A O 1
ATOM 653 N N . ILE A 1 80 ? -3.779 -2.708 4.145 1.00 98.56 80 ILE A N 1
ATOM 654 C CA . ILE A 1 80 ? -2.489 -2.184 3.712 1.00 98.56 80 ILE A CA 1
ATOM 655 C C . ILE A 1 80 ? -2.447 -2.247 2.195 1.00 98.56 80 ILE A C 1
ATOM 657 O O . ILE A 1 80 ? -2.597 -3.323 1.628 1.00 98.56 80 ILE A O 1
ATOM 661 N N . GLY A 1 81 ? -2.254 -1.107 1.544 1.00 98.44 81 GLY A N 1
ATOM 662 C CA . GLY A 1 81 ? -2.074 -1.031 0.102 1.00 98.44 81 GLY A CA 1
ATOM 663 C C . GLY A 1 81 ? -0.635 -0.724 -0.273 1.00 98.44 81 GLY A C 1
ATOM 664 O O . GLY A 1 81 ? 0.014 0.080 0.397 1.00 98.44 81 GLY A O 1
ATOM 665 N N . PHE A 1 82 ? -0.179 -1.279 -1.394 1.00 98.44 82 PHE A N 1
ATOM 666 C CA . PHE A 1 82 ? 1.131 -0.989 -1.982 1.00 98.44 82 PHE A CA 1
ATOM 667 C C . PHE A 1 82 ? 0.978 -0.406 -3.394 1.00 98.44 82 PHE A C 1
ATOM 669 O O . PHE A 1 82 ? 0.237 -0.955 -4.206 1.00 98.44 82 PHE A O 1
ATOM 676 N N . SER A 1 83 ? 1.650 0.712 -3.694 1.00 97.56 83 SER A N 1
ATOM 677 C CA . SER A 1 83 ? 1.697 1.346 -5.026 1.00 97.56 83 SER A CA 1
ATOM 678 C C . SER A 1 83 ? 0.315 1.476 -5.700 1.00 97.56 83 SER A C 1
ATOM 680 O O . SER A 1 83 ? -0.541 2.248 -5.251 1.00 97.56 83 SER A O 1
ATOM 682 N N . ALA A 1 84 ? 0.063 0.724 -6.775 1.00 97.56 84 ALA A N 1
ATOM 683 C CA . ALA A 1 84 ? -1.198 0.710 -7.502 1.00 97.56 84 ALA A CA 1
ATOM 684 C C . ALA A 1 84 ? -2.382 0.303 -6.612 1.00 97.56 84 ALA A C 1
ATOM 686 O O . ALA A 1 84 ? -3.437 0.934 -6.686 1.00 97.56 84 ALA A O 1
ATOM 687 N N . GLY A 1 85 ? -2.197 -0.677 -5.725 1.00 98.19 85 GLY A N 1
ATOM 688 C CA . GLY A 1 85 ? -3.205 -1.097 -4.754 1.00 98.19 85 GLY A CA 1
ATOM 689 C C . GLY A 1 85 ? -3.503 -0.022 -3.717 1.00 98.19 85 GLY A C 1
ATOM 690 O O . GLY A 1 85 ? -4.663 0.256 -3.417 1.00 98.19 85 GLY A O 1
ATOM 691 N N . ALA A 1 86 ? -2.461 0.659 -3.235 1.00 98.25 86 ALA A N 1
ATOM 692 C CA . ALA A 1 86 ? -2.596 1.804 -2.336 1.00 98.25 86 ALA A CA 1
ATOM 693 C C . ALA A 1 86 ? -3.385 2.948 -2.987 1.00 98.25 86 ALA A C 1
ATOM 695 O O . ALA A 1 86 ? -4.287 3.528 -2.386 1.00 98.25 86 ALA A O 1
ATOM 696 N N . SER A 1 87 ? -3.080 3.231 -4.252 1.00 97.50 87 SER A N 1
ATOM 697 C CA . SER A 1 87 ? -3.790 4.246 -5.024 1.00 97.50 87 SER A CA 1
ATOM 698 C C . SER A 1 87 ? -5.254 3.867 -5.262 1.00 97.50 87 SER A C 1
ATOM 700 O O . SER A 1 87 ? -6.128 4.723 -5.190 1.00 97.50 87 SER A O 1
ATOM 702 N N . ALA A 1 88 ? -5.542 2.586 -5.501 1.00 96.44 88 ALA A N 1
ATOM 703 C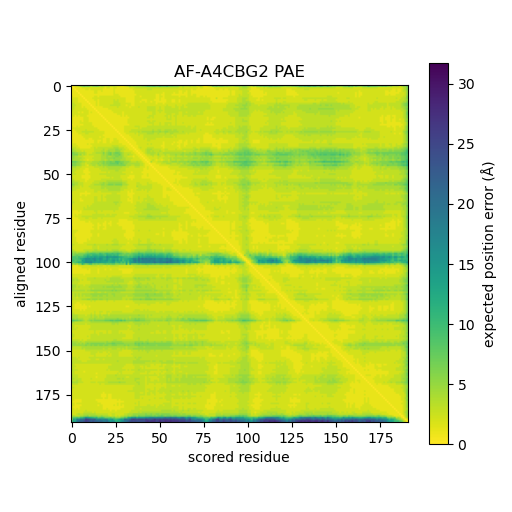 CA . ALA A 1 88 ? -6.897 2.121 -5.778 1.00 96.44 88 ALA A CA 1
ATOM 704 C C . ALA A 1 88 ? -7.761 2.143 -4.502 1.00 96.44 88 ALA A C 1
ATOM 706 O O . ALA A 1 88 ? -8.940 2.503 -4.546 1.00 96.44 88 ALA A O 1
ATOM 707 N N . LEU A 1 89 ? -7.148 1.858 -3.347 1.00 97.06 89 LEU A N 1
ATOM 708 C CA . LEU A 1 89 ? -7.773 2.006 -2.033 1.00 97.06 89 LEU A CA 1
ATOM 709 C C . LEU A 1 89 ? -8.116 3.451 -1.678 1.00 97.06 89 LEU A C 1
ATOM 711 O O . LEU A 1 89 ? -9.043 3.653 -0.902 1.00 97.06 89 LEU A O 1
ATOM 715 N N . TRP A 1 90 ? -7.438 4.456 -2.238 1.00 96.75 90 TRP A N 1
ATOM 716 C CA . TRP A 1 90 ? -7.721 5.859 -1.917 1.00 96.75 90 TRP A CA 1
ATOM 717 C C . TRP A 1 90 ? -9.195 6.223 -2.125 1.00 96.75 90 TRP A C 1
ATOM 719 O O . TRP A 1 90 ? -9.821 6.870 -1.281 1.00 96.75 90 TRP A O 1
ATOM 729 N N . HIS A 1 91 ? -9.786 5.715 -3.209 1.00 92.88 91 HIS A N 1
ATOM 730 C CA . HIS A 1 91 ? -11.205 5.896 -3.466 1.00 92.88 91 HIS A CA 1
ATOM 731 C C . HIS A 1 91 ? -12.072 5.225 -2.393 1.00 92.88 91 HIS A C 1
ATOM 733 O O . HIS A 1 91 ? -12.980 5.871 -1.872 1.00 92.88 91 HIS A O 1
ATOM 739 N N . PHE A 1 92 ? -11.762 3.980 -2.011 1.00 93.00 92 PHE A N 1
ATOM 740 C CA . PHE A 1 92 ? -12.431 3.281 -0.908 1.00 93.00 92 PHE A CA 1
ATOM 741 C C . PHE A 1 92 ? -12.319 4.068 0.406 1.00 93.00 92 PHE A C 1
ATOM 743 O O . PHE A 1 92 ? -13.321 4.247 1.096 1.00 93.00 92 PHE A O 1
ATOM 750 N N . CYS A 1 93 ? -11.140 4.622 0.713 1.00 94.56 93 CYS A N 1
ATOM 751 C CA . CYS A 1 93 ? -10.911 5.438 1.903 1.00 94.56 93 CYS A CA 1
ATOM 752 C C . CYS A 1 93 ? -11.818 6.674 1.954 1.00 94.56 93 CYS A C 1
ATOM 754 O O . CYS A 1 93 ? -12.179 7.112 3.043 1.00 94.56 93 CYS A O 1
ATOM 756 N N . SER A 1 94 ? -12.209 7.231 0.803 1.00 92.62 94 SER A N 1
ATOM 757 C CA . SER A 1 94 ? -13.091 8.405 0.704 1.00 92.62 94 SER A CA 1
ATOM 758 C C . SER A 1 94 ? -14.593 8.104 0.819 1.00 92.62 94 SER A C 1
ATOM 760 O O . SER A 1 94 ? -15.396 9.031 0.951 1.00 92.62 94 SER A O 1
ATOM 762 N N . GLN A 1 95 ? -14.989 6.828 0.791 1.00 90.19 95 GLN A N 1
ATOM 763 C CA . GLN A 1 95 ? -16.391 6.424 0.885 1.00 90.19 95 GLN A CA 1
ATOM 764 C C . GLN A 1 95 ? -16.908 6.478 2.327 1.00 90.19 95 GLN A C 1
ATOM 766 O O . GLN A 1 95 ? -16.164 6.309 3.291 1.00 90.19 95 GLN A O 1
ATOM 771 N N . THR A 1 96 ? -18.215 6.703 2.478 1.00 84.88 96 THR A N 1
ATOM 772 C CA . THR A 1 96 ? -18.892 6.678 3.783 1.00 84.88 96 THR A CA 1
ATOM 773 C C . THR A 1 96 ? -19.532 5.317 4.016 1.00 84.88 96 THR A C 1
ATOM 775 O O . THR A 1 96 ? -20.184 4.763 3.134 1.00 84.88 96 THR A O 1
ATOM 778 N N . PHE A 1 97 ? -19.378 4.798 5.229 1.00 82.81 97 PHE A N 1
ATOM 779 C CA . PHE A 1 97 ? -19.851 3.478 5.622 1.00 82.81 97 PHE A CA 1
ATOM 780 C C . PHE A 1 97 ? -20.516 3.549 7.003 1.00 82.81 97 PHE A C 1
ATOM 782 O O . PHE A 1 97 ? -20.218 4.445 7.790 1.00 82.81 97 PHE A O 1
ATOM 789 N N . ALA A 1 98 ? -21.418 2.611 7.299 1.00 75.75 98 ALA A N 1
ATOM 790 C CA . ALA A 1 98 ? -22.290 2.682 8.477 1.00 75.75 98 ALA A CA 1
ATOM 791 C C . ALA A 1 98 ? -21.658 2.201 9.802 1.00 75.75 98 ALA A C 1
ATOM 793 O O . ALA A 1 98 ? -22.211 2.472 10.863 1.00 75.75 98 ALA A O 1
ATOM 794 N N . ASN A 1 99 ? -20.534 1.479 9.759 1.00 74.31 99 ASN A N 1
ATOM 795 C CA . ASN A 1 99 ? -19.956 0.774 10.913 1.00 74.31 99 ASN A CA 1
ATOM 796 C C . ASN A 1 99 ? -18.554 1.286 11.261 1.00 74.31 99 ASN A C 1
ATOM 798 O O . ASN A 1 99 ? -17.994 2.088 10.521 1.00 74.31 99 ASN A O 1
ATOM 802 N N . ALA A 1 100 ? -17.970 0.790 12.359 1.00 69.38 100 ALA A N 1
ATOM 803 C CA . ALA A 1 100 ? -16.547 0.971 12.647 1.00 69.38 100 ALA A CA 1
ATOM 804 C C . ALA A 1 100 ? -15.700 0.478 11.461 1.00 69.38 100 ALA A C 1
ATOM 806 O O . ALA A 1 100 ? -15.956 -0.603 10.926 1.00 69.38 100 ALA A O 1
ATOM 807 N N . LEU A 1 101 ? -14.733 1.293 11.036 1.00 80.25 101 LEU A N 1
ATOM 808 C CA . LEU A 1 101 ? -13.989 1.080 9.796 1.00 80.25 101 LEU A CA 1
ATOM 809 C C . LEU A 1 101 ? -12.545 0.668 10.039 1.00 80.25 101 LEU A C 1
ATOM 811 O O . LEU A 1 101 ? -11.961 1.074 11.047 1.00 80.25 101 LEU A O 1
ATOM 815 N N . PRO A 1 102 ? -11.961 -0.098 9.101 1.00 88.19 102 PRO A N 1
ATOM 816 C CA . PRO A 1 102 ? -10.558 -0.468 9.166 1.00 88.19 102 PRO A CA 1
ATOM 817 C C . PRO A 1 102 ? -9.664 0.769 9.232 1.00 88.19 102 PRO A C 1
ATOM 819 O O . PRO A 1 102 ? -9.924 1.787 8.581 1.00 88.19 102 PRO A O 1
ATOM 822 N N . LYS A 1 103 ? -8.548 0.635 9.950 1.00 94.81 103 LYS A N 1
ATOM 823 C CA . LYS A 1 103 ? -7.391 1.508 9.736 1.00 94.81 103 LYS A CA 1
ATOM 824 C C . LYS A 1 103 ? -6.783 1.161 8.377 1.00 94.81 103 LYS A C 1
ATOM 826 O O . LYS A 1 103 ? -6.768 -0.008 7.984 1.00 94.81 103 LYS A O 1
ATOM 831 N N . THR A 1 104 ? -6.264 2.151 7.663 1.00 97.25 104 THR A N 1
ATOM 832 C CA . THR A 1 104 ? -5.622 1.934 6.363 1.00 97.25 104 THR A CA 1
ATOM 833 C C . THR A 1 104 ? -4.214 2.500 6.335 1.00 97.25 104 THR A C 1
ATOM 835 O O . THR A 1 104 ? -3.960 3.569 6.884 1.00 97.25 104 THR A O 1
ATOM 838 N N . VAL A 1 105 ? -3.296 1.763 5.712 1.00 98.44 105 VAL A N 1
ATOM 839 C CA . VAL A 1 105 ? -1.915 2.191 5.470 1.00 98.44 105 VAL A CA 1
ATOM 840 C C . VAL A 1 105 ? -1.647 2.101 3.974 1.00 98.44 105 VAL A C 1
ATOM 842 O O . VAL A 1 105 ? -1.780 1.031 3.384 1.00 98.44 105 VAL A O 1
ATOM 845 N N . LEU A 1 106 ? -1.283 3.216 3.352 1.00 98.69 106 LEU A N 1
ATOM 846 C CA . LEU A 1 106 ? -1.089 3.338 1.911 1.00 98.69 106 LEU A CA 1
ATOM 847 C C . LEU A 1 106 ? 0.381 3.644 1.619 1.00 98.69 106 LEU A C 1
ATOM 849 O O . LEU A 1 106 ? 0.861 4.747 1.880 1.00 98.69 106 LEU A O 1
ATOM 853 N N . PHE A 1 107 ? 1.098 2.670 1.067 1.00 98.69 107 PHE A N 1
ATOM 854 C CA . PHE A 1 107 ? 2.501 2.821 0.695 1.00 98.69 107 PHE A CA 1
ATOM 855 C C . PHE A 1 107 ? 2.644 3.359 -0.729 1.00 98.69 107 PHE A C 1
ATOM 857 O O . PHE A 1 107 ? 2.131 2.763 -1.677 1.00 98.69 107 PHE A O 1
ATOM 864 N N . TYR A 1 108 ? 3.351 4.487 -0.849 1.00 97.88 108 TYR A N 1
ATOM 865 C CA . TYR A 1 108 ? 3.741 5.184 -2.081 1.00 97.88 108 TYR A CA 1
ATOM 866 C C . TYR A 1 108 ? 2.640 5.208 -3.170 1.00 97.88 108 TYR A C 1
ATOM 868 O O . TYR A 1 108 ? 2.856 4.746 -4.292 1.00 97.88 108 TYR A O 1
ATOM 876 N N . PRO A 1 109 ? 1.432 5.734 -2.867 1.00 97.50 109 PRO A N 1
ATOM 877 C CA . PRO A 1 109 ? 0.290 5.682 -3.780 1.00 97.50 109 PRO A CA 1
ATOM 878 C C . PRO A 1 109 ? 0.349 6.787 -4.854 1.00 97.50 109 PRO A C 1
ATOM 880 O O . PRO A 1 109 ? -0.367 7.785 -4.787 1.00 97.50 109 PRO A O 1
ATOM 883 N N . SER A 1 110 ? 1.191 6.641 -5.874 1.00 94.19 110 SER A N 1
ATOM 884 C CA . SER A 1 110 ? 1.488 7.731 -6.819 1.00 94.19 110 SER A CA 1
ATOM 885 C C . SER A 1 110 ? 0.267 8.289 -7.564 1.00 94.19 110 SER A C 1
ATOM 887 O O . SER A 1 110 ? 0.261 9.464 -7.939 1.00 94.19 110 SER A O 1
ATOM 889 N N . HIS A 1 111 ? -0.778 7.488 -7.809 1.00 94.38 111 HIS A N 1
ATOM 890 C CA . HIS A 1 111 ? -1.953 7.926 -8.577 1.00 94.38 111 HIS A CA 1
ATOM 891 C C . HIS A 1 111 ? -2.909 8.840 -7.792 1.00 94.38 111 HIS A C 1
ATOM 893 O O . HIS A 1 111 ? -3.773 9.465 -8.413 1.00 94.38 111 HIS A O 1
ATOM 899 N N . ILE A 1 112 ?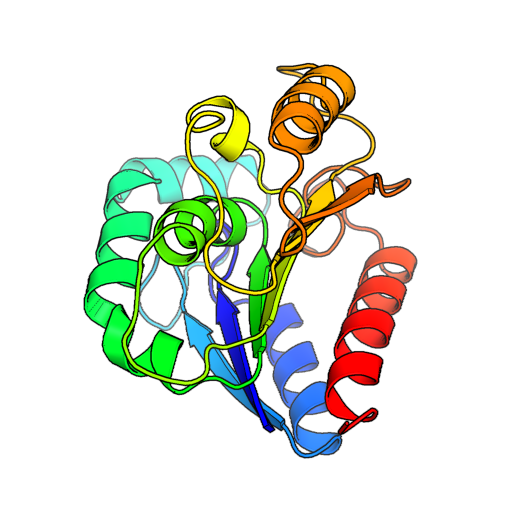 -2.726 9.019 -6.475 1.00 95.56 112 ILE A N 1
ATOM 900 C CA . ILE A 1 112 ? -3.575 9.932 -5.684 1.00 95.56 112 ILE A CA 1
ATOM 901 C C . ILE A 1 112 ? -3.440 11.390 -6.127 1.00 95.56 112 ILE A C 1
ATOM 903 O O . ILE A 1 112 ? -4.356 12.178 -5.910 1.00 95.56 112 ILE A O 1
ATOM 907 N N . ARG A 1 113 ? -2.334 11.743 -6.802 1.00 96.19 113 ARG A N 1
ATOM 908 C CA . ARG A 1 113 ? -2.103 13.072 -7.392 1.00 96.19 113 ARG A CA 1
ATOM 909 C C . ARG A 1 113 ? -3.228 13.522 -8.333 1.00 96.19 113 ARG A C 1
ATOM 911 O O . ARG A 1 113 ? -3.435 14.712 -8.515 1.00 96.19 113 ARG A O 1
ATOM 918 N N . ASN A 1 114 ? -3.975 12.571 -8.899 1.00 95.56 114 ASN A N 1
ATOM 919 C CA . ASN A 1 114 ? -5.100 12.836 -9.799 1.00 95.56 114 ASN A CA 1
ATOM 920 C C . ASN A 1 114 ? -6.451 12.933 -9.063 1.00 95.56 114 ASN A C 1
ATOM 922 O O . ASN A 1 114 ? -7.484 13.142 -9.691 1.00 95.56 114 ASN A O 1
ATOM 926 N N . GLN A 1 115 ? -6.470 12.719 -7.745 1.00 95.00 115 GLN A N 1
ATOM 927 C CA . GLN A 1 115 ? -7.674 12.596 -6.917 1.00 95.00 115 GLN A CA 1
ATOM 928 C C . GLN A 1 115 ? -7.519 13.349 -5.584 1.00 95.00 115 GLN A C 1
ATOM 930 O O . GLN A 1 115 ? -8.025 12.920 -4.546 1.00 95.00 115 GLN A O 1
ATOM 935 N N . LEU A 1 116 ? -6.822 14.490 -5.612 1.00 96.12 116 LEU A N 1
ATOM 936 C CA . LEU A 1 116 ? -6.523 15.315 -4.432 1.00 96.12 116 LEU A CA 1
ATOM 937 C C . LEU A 1 116 ? -7.746 16.033 -3.851 1.00 96.12 116 LEU A C 1
ATOM 939 O O . LEU A 1 116 ? -7.655 16.632 -2.787 1.00 96.12 116 LEU A O 1
ATOM 943 N N . THR A 1 117 ? -8.890 15.983 -4.530 1.00 95.56 117 THR A N 1
ATOM 944 C CA . THR A 1 117 ? -10.169 16.485 -4.009 1.00 95.56 117 THR A CA 1
ATOM 945 C C . THR A 1 117 ? -10.889 15.460 -3.134 1.00 95.56 117 THR A C 1
ATOM 947 O O . THR A 1 117 ? -11.826 15.822 -2.424 1.00 95.56 117 THR A O 1
ATOM 950 N N . LEU A 1 118 ? -10.478 14.186 -3.171 1.00 95.62 118 LEU A N 1
ATOM 951 C CA . LEU A 1 118 ? -11.017 13.166 -2.280 1.00 95.62 118 LEU A CA 1
ATOM 952 C C . LEU A 1 118 ? -10.453 13.349 -0.871 1.00 95.62 118 LEU A C 1
ATOM 954 O O . LEU A 1 118 ? -9.283 13.687 -0.689 1.00 95.62 118 LEU A O 1
ATOM 958 N N . THR A 1 119 ? -11.292 13.068 0.121 1.00 93.88 119 THR A N 1
ATOM 959 C CA . THR A 1 119 ? -10.954 13.197 1.539 1.00 93.88 119 THR A CA 1
ATOM 960 C C . THR A 1 119 ? -11.328 11.903 2.257 1.00 93.88 119 THR A C 1
ATOM 962 O O . THR A 1 119 ? -12.497 11.503 2.192 1.00 93.88 119 THR A O 1
ATOM 965 N N . PRO A 1 120 ? -10.388 11.241 2.954 1.00 94.06 120 PRO A N 1
ATOM 966 C CA . PRO A 1 120 ? -10.648 9.953 3.570 1.00 94.06 120 PRO A CA 1
ATOM 967 C C . PRO A 1 120 ? -11.638 10.096 4.726 1.00 94.06 120 PRO A C 1
ATOM 969 O O . PRO A 1 120 ? -11.585 11.036 5.518 1.00 94.06 120 PRO A O 1
ATOM 972 N N . LYS A 1 121 ? -12.573 9.157 4.823 1.00 93.69 121 LYS A N 1
ATOM 973 C CA . LYS A 1 121 ? -13.600 9.082 5.869 1.00 93.69 121 LYS A CA 1
ATOM 974 C C . LYS A 1 121 ? -13.271 8.037 6.935 1.00 93.69 121 LYS A C 1
ATOM 976 O O . LYS A 1 121 ? -13.972 7.976 7.946 1.00 93.69 121 LYS A O 1
ATOM 981 N N . LEU A 1 122 ? -12.186 7.291 6.750 1.00 93.00 122 LEU A N 1
ATOM 982 C CA . LEU A 1 122 ? -11.609 6.328 7.687 1.00 93.00 122 LEU A CA 1
ATOM 983 C C . LEU A 1 122 ? -10.152 6.680 8.030 1.00 93.00 122 LEU A C 1
ATOM 985 O O . LEU A 1 122 ? -9.503 7.351 7.222 1.00 93.00 122 LEU A O 1
ATOM 989 N N . PRO A 1 123 ? -9.634 6.235 9.195 1.00 95.19 123 PRO A N 1
ATOM 990 C CA . PRO A 1 123 ? -8.241 6.455 9.572 1.00 95.19 123 PRO A CA 1
ATOM 991 C C . PRO A 1 123 ? -7.298 5.936 8.482 1.00 95.19 123 PRO A C 1
ATOM 993 O O . PRO A 1 123 ? -7.295 4.746 8.160 1.00 95.19 123 PRO A O 1
ATOM 996 N N . THR A 1 124 ? -6.535 6.845 7.890 1.00 97.38 124 THR A N 1
ATOM 997 C CA . THR A 1 124 ? -5.691 6.599 6.724 1.00 97.38 124 THR A CA 1
ATOM 998 C C . THR A 1 124 ? -4.313 7.186 6.963 1.00 97.38 124 THR A C 1
ATOM 1000 O O . THR A 1 124 ? -4.158 8.389 7.152 1.00 97.38 124 THR A O 1
ATOM 1003 N N . GLU A 1 125 ? -3.301 6.333 6.929 1.00 98.31 125 GLU A N 1
ATOM 1004 C CA . GLU A 1 125 ? -1.899 6.717 6.993 1.00 98.31 125 GLU A CA 1
ATOM 1005 C C . GLU A 1 125 ? -1.268 6.515 5.617 1.00 98.31 125 GLU A C 1
ATOM 1007 O O . GLU A 1 125 ? -1.299 5.413 5.072 1.00 98.31 125 GLU A O 1
ATOM 1012 N N . ILE A 1 126 ? -0.715 7.575 5.034 1.00 98.69 126 ILE A N 1
ATOM 1013 C CA . ILE A 1 126 ? -0.025 7.519 3.746 1.00 98.69 126 ILE A CA 1
ATOM 1014 C C . ILE A 1 126 ? 1.469 7.675 3.977 1.00 98.69 126 ILE A C 1
ATOM 1016 O O . ILE A 1 126 ? 1.914 8.651 4.582 1.00 98.69 126 ILE A O 1
ATOM 1020 N N . ILE A 1 127 ? 2.240 6.733 3.443 1.00 98.75 127 ILE A N 1
ATOM 1021 C CA . ILE A 1 127 ? 3.699 6.746 3.471 1.00 98.75 127 ILE A CA 1
ATOM 1022 C C . ILE A 1 127 ? 4.183 6.979 2.044 1.00 98.75 127 ILE A C 1
ATOM 1024 O O . ILE A 1 127 ? 4.192 6.063 1.227 1.00 98.75 127 ILE A O 1
ATOM 1028 N N . PHE A 1 128 ? 4.572 8.208 1.724 1.00 98.62 128 PHE A N 1
ATOM 1029 C CA . PHE A 1 128 ? 5.085 8.573 0.408 1.00 98.62 128 PHE A CA 1
ATOM 1030 C C . PHE A 1 128 ? 6.516 8.081 0.195 1.00 98.62 128 PHE A C 1
ATOM 1032 O O . PHE A 1 128 ? 7.310 7.970 1.136 1.00 98.62 128 PHE A O 1
ATOM 1039 N N . ALA A 1 129 ? 6.859 7.838 -1.069 1.00 97.88 129 ALA A N 1
ATOM 1040 C CA . ALA A 1 129 ? 8.249 7.728 -1.486 1.00 97.88 129 ALA A CA 1
ATOM 1041 C C . ALA A 1 129 ? 8.979 9.068 -1.275 1.00 97.88 129 ALA A C 1
ATOM 1043 O O . ALA A 1 129 ? 8.360 10.133 -1.240 1.00 97.88 129 ALA A O 1
ATOM 1044 N N . SER A 1 130 ? 10.302 9.026 -1.162 1.00 98.12 130 SER A N 1
ATOM 1045 C CA . SER A 1 130 ? 11.136 10.225 -1.056 1.00 98.12 130 SER A CA 1
ATOM 1046 C C . SER A 1 130 ? 11.074 11.088 -2.318 1.00 98.12 130 SER A C 1
ATOM 1048 O O . SER A 1 130 ? 11.147 12.316 -2.228 1.00 98.12 130 SER A O 1
ATOM 1050 N N . HIS A 1 131 ? 10.906 10.461 -3.483 1.00 97.38 131 HIS A N 1
ATOM 1051 C CA . HIS A 1 131 ? 10.849 11.117 -4.782 1.00 97.38 131 HIS A CA 1
ATOM 1052 C C . HIS A 1 131 ? 10.021 10.307 -5.786 1.00 97.38 131 HIS A C 1
ATOM 1054 O O . HIS A 1 131 ? 9.983 9.077 -5.726 1.00 97.38 131 HIS A O 1
ATOM 1060 N N . GLU A 1 132 ? 9.400 11.021 -6.723 1.00 96.31 132 GLU A N 1
ATOM 1061 C CA . GLU A 1 132 ? 8.680 10.492 -7.877 1.00 96.31 132 GLU A CA 1
ATOM 1062 C C . GLU A 1 132 ? 9.126 11.282 -9.121 1.00 96.31 132 GLU A C 1
ATOM 1064 O O . GLU A 1 132 ? 9.137 12.514 -9.077 1.00 96.31 132 GLU A O 1
ATOM 1069 N N . PRO A 1 133 ? 9.488 10.625 -10.238 1.00 92.62 133 PRO A N 1
ATOM 1070 C CA . PRO A 1 133 ? 10.092 11.307 -11.388 1.00 92.62 133 PRO A CA 1
ATOM 1071 C C . PRO A 1 133 ? 9.119 12.226 -12.137 1.00 92.62 133 PRO A C 1
ATOM 1073 O O . PRO A 1 133 ? 9.538 13.131 -12.855 1.00 92.62 133 PRO A O 1
ATOM 1076 N N . HIS A 1 134 ? 7.814 11.988 -11.999 1.00 93.69 134 HIS A N 1
ATOM 1077 C CA . HIS A 1 134 ? 6.787 12.647 -12.807 1.00 93.69 134 HIS A CA 1
ATOM 1078 C C . HIS A 1 134 ? 6.018 13.748 -12.072 1.00 93.69 134 HIS A C 1
ATOM 1080 O O . HIS A 1 134 ? 5.200 14.421 -12.698 1.00 93.69 134 HIS A O 1
ATOM 1086 N N . PHE A 1 135 ? 6.215 13.915 -10.761 1.00 96.38 135 PHE A N 1
ATOM 1087 C CA . PHE A 1 135 ? 5.510 14.927 -9.973 1.00 96.38 135 PHE A CA 1
ATOM 1088 C C . PHE A 1 135 ? 6.211 15.215 -8.642 1.00 96.38 135 PHE A C 1
ATOM 1090 O O . PHE A 1 135 ? 6.979 14.404 -8.130 1.00 96.38 135 PHE A O 1
ATOM 1097 N N . SER A 1 136 ? 5.896 16.364 -8.044 1.00 98.06 136 SER A N 1
ATOM 1098 C CA . SER A 1 136 ? 6.382 16.712 -6.711 1.00 98.06 136 SER A CA 1
ATOM 1099 C C . SER A 1 136 ? 5.571 16.001 -5.626 1.00 98.06 136 SER A C 1
ATOM 1101 O O . SER A 1 136 ? 4.384 16.272 -5.427 1.00 98.06 136 SER A O 1
ATOM 1103 N N . VAL A 1 137 ? 6.228 15.104 -4.886 1.00 97.94 137 VAL A N 1
ATOM 1104 C CA . VAL A 1 137 ? 5.650 14.472 -3.689 1.00 97.94 137 VAL A CA 1
ATOM 1105 C C . VAL A 1 137 ? 5.257 15.527 -2.652 1.00 97.94 137 VAL A C 1
ATOM 1107 O O . VAL A 1 137 ? 4.198 15.414 -2.040 1.00 97.94 137 VAL A O 1
ATOM 1110 N N . ASP A 1 138 ? 6.071 16.571 -2.486 1.00 98.25 138 ASP A N 1
ATOM 1111 C CA . ASP A 1 138 ? 5.836 17.608 -1.478 1.00 98.25 138 ASP A CA 1
ATOM 1112 C C . ASP A 1 138 ? 4.606 18.460 -1.808 1.00 98.25 138 ASP A C 1
ATOM 1114 O O . ASP A 1 138 ? 3.832 18.788 -0.912 1.00 98.25 138 ASP A O 1
ATOM 1118 N N . GLU A 1 139 ? 4.361 18.754 -3.088 1.00 98.25 139 GLU A N 1
ATOM 1119 C CA . GLU A 1 139 ? 3.149 19.466 -3.517 1.00 98.25 139 GLU A CA 1
ATOM 1120 C C . GLU A 1 139 ? 1.887 18.627 -3.288 1.00 98.25 139 GLU A C 1
ATOM 1122 O O . GLU A 1 139 ? 0.879 19.139 -2.798 1.00 98.25 139 GLU A O 1
ATOM 1127 N N . VAL A 1 140 ? 1.948 17.324 -3.583 1.00 98.38 140 VAL A N 1
ATOM 1128 C CA . VAL A 1 140 ? 0.847 16.390 -3.303 1.00 98.38 140 VAL A CA 1
ATOM 1129 C C . VAL A 1 140 ? 0.569 16.316 -1.801 1.00 98.38 140 VAL A C 1
ATOM 1131 O O . VAL A 1 140 ? -0.584 16.432 -1.381 1.00 98.38 140 VAL A O 1
ATOM 1134 N N . MET A 1 141 ? 1.612 16.169 -0.982 1.00 98.38 141 MET A N 1
ATOM 1135 C CA . MET A 1 141 ? 1.482 16.144 0.475 1.00 98.38 141 MET A CA 1
ATOM 1136 C C . MET A 1 141 ? 0.909 17.454 1.019 1.00 98.38 141 MET A C 1
ATOM 1138 O O . MET A 1 141 ? 0.006 17.413 1.852 1.00 98.38 141 MET A O 1
ATOM 1142 N N . ALA A 1 142 ? 1.379 18.605 0.530 1.00 98.31 142 ALA A N 1
ATOM 1143 C CA . ALA A 1 142 ? 0.856 19.909 0.922 1.00 98.31 142 ALA A CA 1
ATOM 1144 C C . ALA A 1 142 ? -0.633 20.035 0.571 1.00 98.31 142 ALA A C 1
ATOM 1146 O O . ALA A 1 142 ? -1.438 20.392 1.430 1.00 98.31 142 ALA A O 1
ATOM 1147 N N . SER A 1 143 ? -1.025 19.663 -0.653 1.00 98.00 143 SER A N 1
ATOM 1148 C CA . SER A 1 143 ? -2.424 19.684 -1.096 1.00 98.00 143 SER A CA 1
ATOM 1149 C C . SER A 1 143 ? -3.338 18.844 -0.197 1.00 98.00 143 SER A C 1
ATOM 1151 O O . SER A 1 143 ? -4.410 19.305 0.194 1.00 98.00 143 SER A O 1
ATOM 1153 N N . LEU A 1 144 ? -2.900 17.646 0.197 1.00 97.81 144 LEU A N 1
ATOM 1154 C CA . LEU A 1 144 ? -3.656 16.790 1.113 1.00 97.81 144 LEU A CA 1
ATOM 1155 C C . LEU A 1 144 ? -3.695 17.348 2.541 1.00 97.81 144 LEU A C 1
ATOM 1157 O O . LEU A 1 144 ? -4.742 17.305 3.183 1.00 97.81 144 LEU A O 1
ATOM 1161 N N . ALA A 1 145 ? -2.588 17.910 3.033 1.00 97.25 145 ALA A N 1
ATOM 1162 C CA . ALA A 1 145 ? -2.526 18.531 4.355 1.00 97.25 145 ALA A CA 1
ATOM 1163 C C . ALA A 1 145 ? -3.461 19.749 4.470 1.00 97.25 145 ALA A C 1
ATOM 1165 O O . ALA A 1 145 ? -4.078 19.958 5.516 1.00 97.25 145 ALA A O 1
ATOM 1166 N N . HIS A 1 146 ? -3.636 20.513 3.386 1.00 96.94 146 HIS A N 1
ATOM 1167 C CA . HIS A 1 146 ? -4.571 21.641 3.332 1.00 96.94 146 HIS A CA 1
ATOM 1168 C C . HIS A 1 146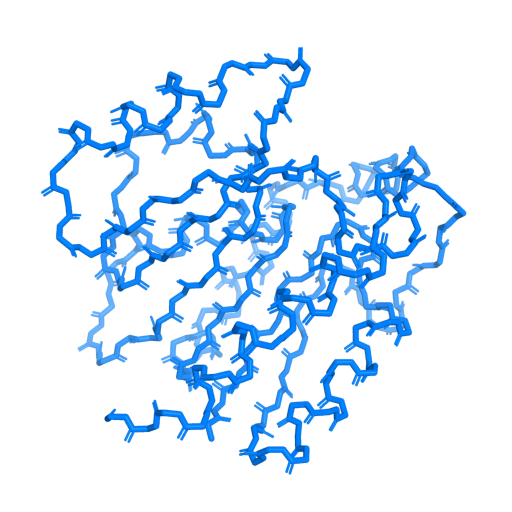 ? -6.035 21.243 3.559 1.00 96.94 146 HIS A C 1
ATOM 1170 O O . HIS A 1 146 ? -6.831 22.100 3.936 1.00 96.94 146 HIS A O 1
ATOM 1176 N N . GLN A 1 147 ? -6.398 19.966 3.391 1.00 93.94 147 GLN A N 1
ATOM 1177 C CA . GLN A 1 147 ? -7.744 19.485 3.713 1.00 93.94 147 GLN A CA 1
ATOM 1178 C C . GLN A 1 147 ? -8.033 19.458 5.224 1.00 93.94 147 GLN A C 1
ATOM 1180 O O . GLN A 1 147 ? -9.194 19.322 5.601 1.00 93.94 147 GLN A O 1
ATOM 1185 N N . GLN A 1 148 ? -7.002 19.554 6.081 1.00 94.62 148 GLN A N 1
ATOM 1186 C CA . GLN A 1 148 ? -7.117 19.551 7.548 1.00 94.62 148 GLN A CA 1
ATOM 1187 C C . GLN A 1 148 ? -7.959 18.383 8.096 1.00 94.62 148 GLN A C 1
ATOM 1189 O O . GLN A 1 148 ? -8.765 18.543 9.011 1.00 94.62 148 GLN A O 1
ATOM 1194 N N . ASN A 1 149 ? -7.784 17.196 7.515 1.00 95.38 149 ASN A N 1
ATOM 1195 C CA . ASN A 1 149 ? -8.534 16.005 7.891 1.00 95.38 149 ASN A CA 1
ATOM 1196 C C . ASN A 1 149 ? -7.842 15.250 9.035 1.00 95.38 149 ASN A C 1
ATOM 1198 O O . ASN A 1 149 ? -6.760 14.697 8.849 1.00 95.38 149 ASN A O 1
ATOM 1202 N N . ASP A 1 150 ? -8.501 15.166 10.189 1.00 95.00 150 ASP A N 1
ATOM 1203 C CA . ASP A 1 150 ? -8.026 14.476 11.396 1.00 95.00 150 ASP A CA 1
ATOM 1204 C C . ASP A 1 150 ? -7.853 12.958 11.218 1.00 95.00 150 ASP A C 1
ATOM 1206 O O . ASP A 1 150 ? -7.125 12.314 11.973 1.00 95.00 150 ASP A O 1
ATOM 1210 N N . LYS A 1 151 ? -8.477 12.377 10.189 1.00 95.25 151 LYS A N 1
ATOM 1211 C CA . LYS A 1 151 ? -8.335 10.960 9.832 1.00 95.25 151 LYS A CA 1
ATOM 1212 C C . LYS A 1 151 ? -7.140 10.673 8.931 1.00 95.25 151 LYS A C 1
ATOM 1214 O O . LYS A 1 151 ? -6.919 9.506 8.615 1.00 95.25 151 LYS A O 1
ATOM 1219 N N . LEU A 1 152 ? -6.407 11.689 8.479 1.00 97.62 152 LEU A N 1
ATOM 1220 C CA . LEU A 1 152 ? -5.316 11.540 7.521 1.00 97.62 152 LEU A CA 1
ATOM 1221 C C . LEU A 1 152 ? -3.967 11.839 8.177 1.00 97.62 152 LEU A C 1
ATOM 1223 O O . LEU A 1 152 ? -3.710 12.946 8.634 1.00 97.62 152 LEU A O 1
ATOM 1227 N N . THR A 1 153 ? -3.075 10.854 8.174 1.00 98.06 153 THR A N 1
ATOM 1228 C CA . THR A 1 153 ? -1.666 11.026 8.548 1.00 98.06 153 THR A CA 1
ATOM 1229 C C . THR A 1 153 ? -0.801 10.901 7.301 1.00 98.06 153 THR A C 1
ATOM 1231 O O . THR A 1 153 ? -0.953 9.954 6.534 1.00 98.06 153 THR A O 1
ATOM 1234 N N . LEU A 1 154 ? 0.107 11.853 7.090 1.00 98.50 154 LEU A N 1
ATOM 1235 C CA . LEU A 1 154 ? 1.012 11.878 5.941 1.00 98.50 154 LEU A CA 1
ATOM 1236 C C . LEU A 1 154 ? 2.451 11.762 6.439 1.00 98.50 154 LEU A C 1
ATOM 1238 O O . LEU A 1 154 ? 2.884 12.548 7.276 1.00 98.50 154 LEU A O 1
ATOM 1242 N N . THR A 1 155 ? 3.199 10.804 5.906 1.00 98.31 155 THR A N 1
ATOM 1243 C CA . THR A 1 155 ? 4.628 10.630 6.179 1.00 98.31 155 THR A CA 1
ATOM 1244 C C . THR A 1 155 ? 5.378 10.528 4.864 1.00 98.31 155 THR A C 1
ATOM 1246 O O . THR A 1 155 ? 4.947 9.824 3.956 1.00 98.31 155 THR A O 1
ATOM 1249 N N . LYS A 1 156 ? 6.522 11.203 4.758 1.00 98.31 156 LYS A N 1
ATOM 1250 C CA . LYS A 1 156 ? 7.457 11.020 3.645 1.00 98.31 156 LYS A CA 1
ATOM 1251 C C . LYS A 1 156 ? 8.572 10.089 4.097 1.00 98.31 156 LYS A C 1
ATOM 1253 O O . LYS A 1 156 ? 9.256 10.379 5.074 1.00 98.31 156 LYS A O 1
ATOM 1258 N N . SER A 1 157 ? 8.734 8.960 3.419 1.00 97.75 157 SER A N 1
ATOM 1259 C CA . SER A 1 157 ? 9.842 8.047 3.699 1.00 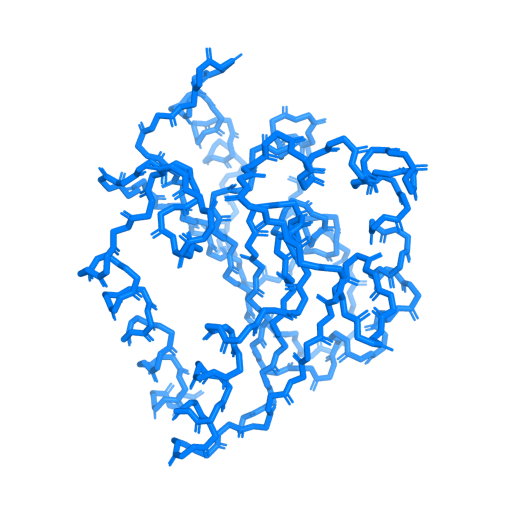97.75 157 SER A CA 1
ATOM 1260 C C . SER A 1 157 ? 11.143 8.537 3.056 1.00 97.75 157 SER A C 1
ATOM 1262 O O . SER A 1 157 ? 11.131 9.378 2.159 1.00 97.75 157 SER A O 1
ATOM 1264 N N . ALA A 1 158 ? 12.274 7.977 3.487 1.00 97.75 158 ALA A N 1
ATOM 1265 C CA . ALA A 1 158 ? 13.575 8.199 2.852 1.00 97.75 158 ALA A CA 1
ATOM 1266 C C . ALA A 1 158 ? 13.783 7.354 1.576 1.00 97.75 158 ALA A C 1
ATOM 1268 O O . ALA A 1 158 ? 14.808 7.488 0.910 1.00 97.75 158 ALA A O 1
ATOM 1269 N N . TYR A 1 159 ? 12.828 6.488 1.228 1.00 98.31 159 TYR A N 1
ATOM 1270 C CA . TYR A 1 159 ? 12.992 5.447 0.218 1.00 98.31 159 TYR A CA 1
ATOM 1271 C C . TYR A 1 159 ? 12.202 5.726 -1.058 1.00 98.31 159 TYR A C 1
ATOM 1273 O O . TYR A 1 159 ? 11.166 6.387 -1.028 1.00 98.31 159 TYR A O 1
ATOM 1281 N N . LEU A 1 160 ? 12.681 5.195 -2.181 1.00 97.88 160 LEU A N 1
ATOM 1282 C CA . LEU A 1 160 ? 12.036 5.348 -3.483 1.00 97.88 160 LEU A CA 1
ATOM 1283 C C . LEU A 1 160 ? 10.818 4.426 -3.644 1.00 97.88 160 LEU A C 1
ATOM 1285 O O . LEU A 1 160 ? 10.588 3.497 -2.867 1.00 97.88 160 LEU A O 1
ATOM 1289 N N . HIS A 1 161 ? 10.022 4.701 -4.676 1.00 96.62 161 HIS A N 1
ATOM 1290 C CA . HIS A 1 161 ? 8.867 3.891 -5.042 1.00 96.62 161 HIS A CA 1
ATOM 1291 C C . HIS A 1 161 ? 9.254 2.422 -5.259 1.00 96.62 161 HIS A C 1
ATOM 1293 O O . HIS A 1 161 ? 10.258 2.131 -5.906 1.00 96.62 161 HIS A O 1
ATOM 1299 N N . GLY A 1 162 ? 8.443 1.491 -4.751 1.00 95.50 162 GLY A N 1
ATOM 1300 C CA . GLY A 1 162 ? 8.658 0.056 -4.954 1.00 95.50 162 GLY A CA 1
ATOM 1301 C C . GLY A 1 162 ? 9.728 -0.561 -4.049 1.00 95.50 162 GLY A C 1
ATOM 1302 O O . GLY A 1 162 ? 10.041 -1.731 -4.216 1.00 95.50 162 GLY A O 1
ATOM 1303 N N . VAL A 1 163 ? 10.252 0.174 -3.061 1.00 97.31 163 VAL A N 1
ATOM 1304 C CA . VAL A 1 163 ? 11.311 -0.296 -2.142 1.00 97.31 163 VAL A CA 1
ATOM 1305 C C . VAL A 1 163 ? 11.005 -1.614 -1.411 1.00 97.31 163 VAL A C 1
ATOM 1307 O O . VAL A 1 163 ? 11.918 -2.314 -0.982 1.00 97.31 163 VAL A O 1
ATOM 1310 N N . ILE A 1 164 ? 9.725 -1.967 -1.267 1.00 96.75 164 ILE A N 1
ATOM 1311 C CA . ILE A 1 164 ? 9.284 -3.185 -0.571 1.00 96.75 164 ILE A CA 1
ATOM 1312 C C . ILE A 1 164 ? 9.349 -4.421 -1.478 1.00 96.75 164 ILE A C 1
ATOM 1314 O O . ILE A 1 164 ? 9.558 -5.519 -0.977 1.00 96.75 164 ILE A O 1
ATOM 1318 N N . ASN A 1 165 ? 9.156 -4.277 -2.790 1.00 93.81 165 ASN A N 1
ATOM 1319 C CA . ASN A 1 165 ? 8.990 -5.422 -3.680 1.00 93.81 165 ASN A CA 1
ATOM 1320 C C . ASN A 1 165 ? 10.344 -5.886 -4.245 1.00 93.81 165 ASN A C 1
ATOM 1322 O O . ASN A 1 165 ? 10.984 -5.091 -4.925 1.00 93.81 165 ASN A O 1
ATOM 1326 N N . PRO A 1 166 ? 10.767 -7.150 -4.052 1.00 93.69 166 PRO A N 1
ATOM 1327 C CA . PRO A 1 166 ? 12.039 -7.652 -4.580 1.00 93.69 166 PRO A CA 1
ATOM 1328 C C . PRO A 1 166 ? 12.206 -7.598 -6.100 1.00 93.69 166 PRO A C 1
ATOM 1330 O O . PRO A 1 166 ? 13.337 -7.597 -6.572 1.00 93.69 166 PRO A O 1
ATOM 1333 N N . ALA A 1 167 ? 11.108 -7.558 -6.859 1.00 91.62 167 ALA A N 1
ATOM 1334 C CA . ALA A 1 167 ? 11.142 -7.437 -8.316 1.00 91.62 167 ALA A CA 1
ATOM 1335 C C . ALA A 1 167 ? 11.280 -5.979 -8.804 1.00 91.62 167 ALA A C 1
ATOM 1337 O O . ALA A 1 167 ? 11.403 -5.741 -10.005 1.00 91.62 167 ALA A O 1
ATOM 1338 N N . SER A 1 168 ? 11.257 -5.003 -7.890 1.00 92.50 168 SER A N 1
ATOM 1339 C CA . SER A 1 168 ? 11.486 -3.593 -8.204 1.00 92.50 168 SER A CA 1
ATOM 1340 C C . SER A 1 168 ? 12.973 -3.259 -8.218 1.00 92.50 168 SER A C 1
ATOM 1342 O O . SER A 1 168 ? 13.730 -3.675 -7.337 1.00 92.50 168 SER A O 1
ATOM 1344 N N . GLN A 1 169 ? 13.387 -2.403 -9.153 1.00 93.25 169 GLN A N 1
ATOM 1345 C CA . GLN A 1 169 ? 14.757 -1.867 -9.195 1.00 93.25 169 GLN A CA 1
ATOM 1346 C C . GLN A 1 169 ? 15.163 -1.110 -7.920 1.00 93.25 169 GLN A C 1
ATOM 1348 O O . GLN A 1 169 ? 16.348 -1.007 -7.609 1.00 93.25 169 GLN A O 1
ATOM 1353 N N . ASN A 1 170 ? 14.189 -0.583 -7.176 1.00 95.75 170 ASN A N 1
ATOM 1354 C CA . ASN A 1 170 ? 14.424 0.177 -5.948 1.00 95.75 170 ASN A CA 1
ATOM 1355 C C . ASN A 1 170 ? 14.372 -0.687 -4.684 1.00 95.75 170 ASN A C 1
ATOM 1357 O O . ASN A 1 170 ? 14.394 -0.132 -3.581 1.00 95.75 170 ASN A O 1
ATOM 1361 N N . TYR A 1 171 ? 14.254 -2.012 -4.815 1.00 96.62 171 TYR A N 1
ATOM 1362 C CA . TYR A 1 171 ? 14.153 -2.907 -3.671 1.00 96.62 171 TYR A CA 1
ATOM 1363 C C . TYR A 1 171 ? 15.289 -2.685 -2.674 1.00 96.62 171 TYR A C 1
ATOM 1365 O O . TYR A 1 171 ? 16.473 -2.667 -3.021 1.00 96.62 171 TYR A O 1
ATOM 1373 N N . ASN A 1 172 ? 14.925 -2.565 -1.402 1.00 97.94 172 A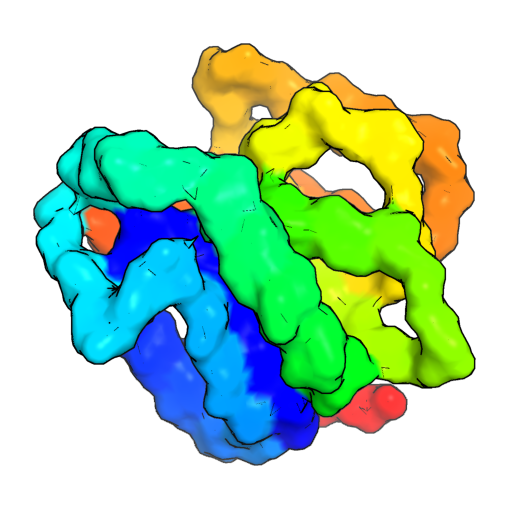SN A N 1
ATOM 1374 C CA . ASN A 1 172 ? 15.888 -2.532 -0.318 1.00 97.94 172 ASN A CA 1
ATOM 1375 C C . ASN A 1 172 ? 15.401 -3.429 0.819 1.00 97.94 172 ASN A C 1
ATOM 1377 O O . ASN A 1 172 ? 14.413 -3.119 1.482 1.00 97.94 172 ASN A O 1
ATOM 1381 N N . LEU A 1 173 ? 16.129 -4.519 1.069 1.00 97.50 173 LEU A N 1
ATOM 1382 C CA . LEU A 1 173 ? 15.774 -5.502 2.094 1.00 97.50 173 LEU A CA 1
ATOM 1383 C C . LEU A 1 173 ? 15.619 -4.861 3.480 1.00 97.50 173 LEU A C 1
ATOM 1385 O O . LEU A 1 173 ? 14.666 -5.161 4.191 1.00 97.50 173 LEU A O 1
ATOM 1389 N N . GLN A 1 174 ? 16.526 -3.960 3.870 1.00 98.12 174 GLN A N 1
ATOM 1390 C CA . GLN A 1 174 ? 16.454 -3.320 5.186 1.00 98.12 174 GLN A CA 1
ATOM 1391 C C . GLN A 1 174 ? 15.204 -2.443 5.311 1.00 98.12 174 GLN A C 1
ATOM 1393 O O . GLN A 1 174 ? 14.528 -2.482 6.334 1.00 98.12 174 GLN A O 1
ATOM 1398 N N . ALA A 1 175 ? 14.864 -1.688 4.270 1.00 97.88 175 ALA A N 1
ATOM 1399 C CA . ALA A 1 175 ? 13.655 -0.876 4.222 1.00 97.88 175 ALA A CA 1
ATOM 1400 C C . ALA A 1 175 ? 12.380 -1.729 4.226 1.00 97.88 175 ALA A C 1
ATOM 1402 O O . ALA A 1 175 ? 11.437 -1.416 4.950 1.00 97.88 175 ALA A O 1
ATOM 1403 N N . ALA A 1 176 ? 12.358 -2.821 3.457 1.00 98.12 176 ALA A N 1
ATOM 1404 C CA . ALA A 1 176 ? 11.255 -3.773 3.450 1.00 98.12 176 ALA A CA 1
ATOM 1405 C C . ALA A 1 176 ? 11.028 -4.353 4.856 1.00 98.12 176 ALA A C 1
ATOM 1407 O O . ALA A 1 176 ? 9.903 -4.333 5.352 1.00 98.12 176 ALA A O 1
ATOM 1408 N N . GLU A 1 177 ? 12.093 -4.757 5.554 1.00 98.25 177 GLU A N 1
ATOM 1409 C CA . GLU A 1 177 ? 12.020 -5.225 6.943 1.00 98.25 177 GLU A CA 1
ATOM 1410 C C . GLU A 1 177 ? 11.579 -4.131 7.927 1.00 98.25 177 GLU A C 1
ATOM 1412 O O . GLU A 1 177 ? 10.794 -4.395 8.840 1.00 98.25 177 GLU A O 1
ATOM 1417 N N . LEU A 1 178 ? 12.024 -2.885 7.742 1.00 98.38 178 LEU A N 1
ATOM 1418 C CA . LEU A 1 178 ? 11.551 -1.747 8.537 1.00 98.38 178 LEU A CA 1
ATOM 1419 C C . LEU A 1 178 ? 10.038 -1.549 8.378 1.00 98.38 178 LEU A C 1
ATOM 1421 O O . LEU A 1 178 ? 9.329 -1.408 9.377 1.00 98.38 178 LEU A O 1
ATOM 1425 N N . PHE A 1 179 ? 9.526 -1.590 7.146 1.00 98.25 179 PHE A N 1
ATOM 1426 C CA . PHE A 1 179 ? 8.093 -1.454 6.883 1.00 98.25 179 PHE A CA 1
ATOM 1427 C C . PHE A 1 179 ? 7.283 -2.668 7.341 1.00 98.25 179 PHE A C 1
ATOM 1429 O O . PHE A 1 179 ? 6.182 -2.493 7.867 1.00 98.25 179 PHE A O 1
ATOM 1436 N N . PHE A 1 180 ? 7.836 -3.878 7.238 1.00 98.31 180 PHE A N 1
ATOM 1437 C CA . PHE A 1 180 ? 7.247 -5.064 7.851 1.00 98.31 180 PHE A CA 1
ATOM 1438 C C . PHE A 1 180 ? 7.090 -4.872 9.364 1.00 98.31 180 PHE A C 1
ATOM 1440 O O . PHE A 1 180 ? 6.001 -5.069 9.900 1.00 98.31 180 PHE A O 1
ATOM 1447 N N . ASN A 1 181 ? 8.148 -4.443 10.059 1.00 98.12 181 ASN A N 1
ATOM 1448 C CA . ASN A 1 181 ? 8.121 -4.238 11.508 1.00 98.12 181 ASN A CA 1
ATOM 1449 C C . ASN A 1 181 ? 7.126 -3.14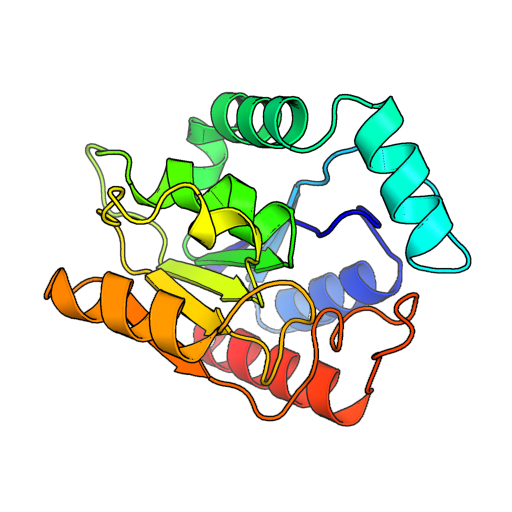7 11.918 1.00 98.12 181 ASN A C 1
ATOM 1451 O O . ASN A 1 181 ? 6.401 -3.309 12.898 1.00 98.12 181 ASN A O 1
ATOM 1455 N N . PHE A 1 182 ? 7.039 -2.069 11.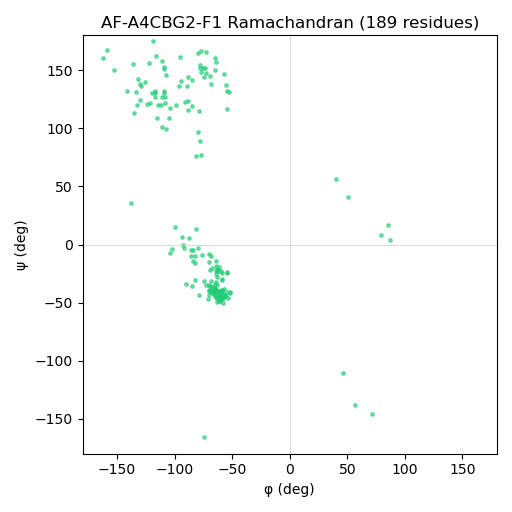140 1.00 97.50 182 PHE A N 1
ATOM 1456 C CA . PHE A 1 182 ? 6.025 -1.034 11.314 1.00 97.50 182 PHE A CA 1
ATOM 1457 C C . PHE A 1 182 ? 4.595 -1.600 11.214 1.00 97.50 182 PHE A C 1
ATOM 1459 O O . PHE A 1 182 ? 3.754 -1.318 12.067 1.00 97.50 182 PHE A O 1
ATOM 1466 N N . ILE A 1 183 ? 4.314 -2.453 10.222 1.00 97.00 183 ILE A N 1
ATOM 1467 C CA . ILE A 1 183 ? 3.017 -3.139 10.099 1.00 97.00 183 ILE A CA 1
ATOM 1468 C C . ILE A 1 183 ? 2.793 -4.107 11.271 1.00 97.00 183 ILE A C 1
ATOM 1470 O O . ILE A 1 183 ? 1.709 -4.138 11.852 1.00 97.00 183 ILE A O 1
ATOM 1474 N N . ALA A 1 184 ? 3.811 -4.885 11.640 1.00 96.94 184 ALA A N 1
ATOM 1475 C CA . ALA A 1 184 ? 3.748 -5.859 12.723 1.00 96.94 184 ALA A CA 1
ATOM 1476 C C . ALA A 1 184 ? 3.405 -5.201 14.069 1.00 96.94 184 ALA A C 1
ATOM 1478 O O . ALA A 1 184 ? 2.581 -5.725 14.820 1.00 96.94 184 ALA A O 1
ATOM 1479 N N . GLN A 1 185 ? 3.958 -4.018 14.352 1.00 95.81 185 GLN A N 1
ATOM 1480 C CA . GLN A 1 185 ? 3.621 -3.250 15.553 1.00 95.81 185 GLN A CA 1
ATOM 1481 C C . GLN A 1 185 ? 2.130 -2.906 15.619 1.00 95.81 185 GLN A C 1
ATOM 1483 O O . GLN A 1 185 ? 1.531 -3.055 16.682 1.00 95.81 185 GLN A O 1
ATOM 1488 N N . LYS A 1 186 ? 1.499 -2.560 14.489 1.00 93.19 186 LYS A N 1
ATOM 1489 C CA . LYS A 1 186 ? 0.051 -2.280 14.419 1.00 93.19 186 LYS A CA 1
ATOM 1490 C C . LYS A 1 186 ? -0.825 -3.513 14.666 1.00 93.19 186 LYS A C 1
ATOM 1492 O O . LYS A 1 186 ? -2.000 -3.365 14.980 1.00 93.19 186 LYS A O 1
ATOM 1497 N N . ILE A 1 187 ? -0.277 -4.720 14.514 1.00 91.50 187 ILE A N 1
ATOM 1498 C CA . ILE A 1 187 ? -0.975 -5.980 14.820 1.00 91.50 187 ILE A CA 1
ATOM 1499 C C . ILE A 1 187 ? -0.853 -6.334 16.306 1.00 91.50 187 ILE A C 1
ATOM 1501 O O . ILE A 1 187 ? -1.792 -6.882 16.891 1.00 91.50 187 ILE A O 1
ATOM 1505 N N . ILE A 1 188 ? 0.302 -6.035 16.907 1.00 88.88 188 ILE A N 1
ATOM 1506 C CA . ILE A 1 188 ? 0.616 -6.351 18.306 1.00 88.88 188 ILE A CA 1
ATOM 1507 C C . ILE A 1 188 ? -0.040 -5.348 19.262 1.00 88.88 188 ILE A C 1
ATOM 1509 O O . ILE A 1 188 ? -0.609 -5.754 20.275 1.00 88.88 188 ILE A O 1
ATOM 1513 N N . GLN A 1 189 ? 0.022 -4.054 18.941 1.00 77.31 189 GLN A N 1
ATOM 1514 C CA . GLN A 1 189 ? -0.562 -2.962 19.724 1.00 77.31 189 GLN A CA 1
ATOM 1515 C C . GLN A 1 189 ? -2.076 -2.918 19.485 1.00 77.31 189 GLN A C 1
ATOM 1517 O O . GLN A 1 189 ? -2.593 -2.140 18.683 1.00 77.31 189 GLN A O 1
ATOM 1522 N N . ARG A 1 190 ? -2.782 -3.851 20.127 1.00 64.00 190 ARG A N 1
ATOM 1523 C CA . ARG A 1 190 ? -4.243 -3.879 20.186 1.00 64.00 190 ARG A CA 1
ATOM 1524 C C . 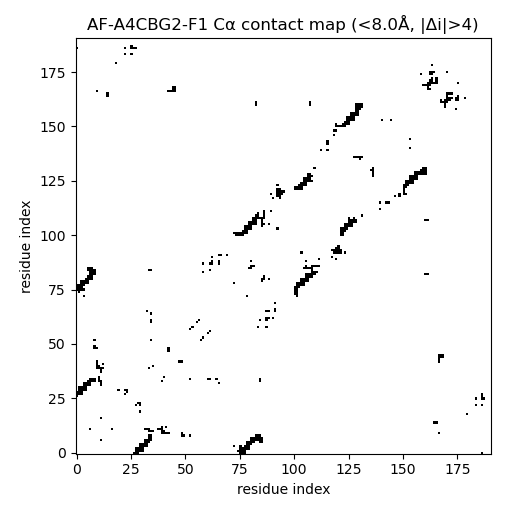ARG A 1 190 ? -4.702 -2.847 21.212 1.00 64.00 190 ARG A C 1
ATOM 1526 O O . ARG A 1 190 ? -4.835 -3.196 22.381 1.00 64.00 190 ARG A O 1
ATOM 1533 N N . ASP A 1 191 ? -4.908 -1.615 20.769 1.00 49.25 191 ASP A N 1
ATOM 1534 C CA . ASP A 1 191 ? -5.777 -0.681 21.493 1.00 49.25 191 ASP A CA 1
ATOM 1535 C C . ASP A 1 191 ? -7.242 -0.989 21.158 1.00 49.25 191 ASP A C 1
ATOM 1537 O O . ASP A 1 191 ? -7.569 -1.032 19.944 1.00 49.25 191 ASP A O 1
#

InterPro domains:
  IPR029058 Alpha/Beta hydrolase fold [G3DSA:3.40.50.1820] (2-187)
  IPR029058 Alpha/Beta hydrolase fold [SSF53474] (3-185)